Protein AF-A0A397XME0-F1 (afdb_monomer_lite)

pLDDT: mean 70.01, std 27.16, range [27.44, 98.5]

Foldseek 3Di:
DDWWFFPDPDDDPDPDDDDDDDDDDDDDDDDDDDDDDDDDDPPDDDDDDDDDPPDDDDDDDDDDDDPQWDQDPVRFIGGVNHTVVVVVVPDPPDQKDWPDPDADWDFDFAADPDPDPPRTPDGGDGDGDDDPPTDMGGPPCPPPNLVVDDCPVPVWRTWIWDQDPVRDIDTPGDTDDSVNVVVVVPPD

Radius of gyration: 24.4 Å; chains: 1; bounding box: 69×66×39 Å

Organism: Brassica campestris (NCBI:txid3711)

Structure (mmCIF, N/CA/C/O backbone):
data_AF-A0A397XME0-F1
#
_entry.id   AF-A0A397XME0-F1
#
loop_
_atom_site.group_PDB
_atom_site.id
_atom_site.type_symbol
_atom_site.label_atom_id
_atom_site.label_alt_id
_atom_site.label_comp_id
_atom_site.label_asym_id
_atom_site.label_entity_id
_atom_site.label_seq_id
_atom_site.pdbx_PDB_ins_code
_atom_site.Cartn_x
_atom_site.Cartn_y
_atom_site.Cartn_z
_atom_site.occupancy
_atom_site.B_iso_or_equiv
_atom_site.auth_seq_id
_atom_site.auth_comp_id
_atom_site.auth_asym_id
_atom_site.auth_atom_id
_atom_site.pdbx_PDB_model_num
ATOM 1 N N . MET A 1 1 ? -14.117 -0.817 -6.181 1.00 30.17 1 MET A N 1
ATOM 2 C CA . MET A 1 1 ? -12.681 -0.522 -6.372 1.00 30.17 1 MET A CA 1
ATOM 3 C C . MET A 1 1 ? -11.921 -1.113 -5.201 1.00 30.17 1 MET A C 1
ATOM 5 O O . MET A 1 1 ? -12.051 -0.592 -4.105 1.00 30.17 1 MET A O 1
ATOM 9 N N . ALA A 1 2 ? -11.187 -2.205 -5.392 1.00 28.09 2 ALA A N 1
ATOM 10 C CA . ALA A 1 2 ? -10.314 -2.747 -4.355 1.00 28.09 2 ALA A CA 1
ATOM 11 C C . ALA A 1 2 ? -8.989 -3.138 -5.014 1.00 28.09 2 ALA A C 1
ATOM 13 O O . ALA A 1 2 ? -8.927 -4.119 -5.747 1.00 28.09 2 ALA A O 1
ATOM 14 N N . SER A 1 3 ? -7.954 -2.326 -4.797 1.00 29.77 3 SER A N 1
ATOM 15 C CA . SER A 1 3 ? -6.573 -2.695 -5.105 1.00 29.77 3 SER A CA 1
ATOM 16 C C . SER A 1 3 ? -6.002 -3.352 -3.853 1.00 29.77 3 SER A C 1
ATOM 18 O O . SER A 1 3 ? -5.991 -2.739 -2.785 1.00 29.77 3 SER A O 1
ATOM 20 N N . ALA A 1 4 ? -5.604 -4.619 -3.953 1.00 34.22 4 ALA A N 1
ATOM 21 C CA . ALA A 1 4 ? -5.011 -5.358 -2.847 1.00 34.22 4 ALA A CA 1
ATOM 22 C C . ALA A 1 4 ? -3.489 -5.398 -3.020 1.00 34.22 4 ALA A C 1
ATOM 24 O O . ALA A 1 4 ? -2.959 -6.139 -3.850 1.00 34.22 4 ALA A O 1
ATOM 25 N N . THR A 1 5 ? -2.776 -4.618 -2.210 1.00 37.09 5 THR A N 1
ATOM 26 C CA . THR A 1 5 ? -1.316 -4.698 -2.114 1.00 37.09 5 THR A CA 1
ATOM 27 C C . THR A 1 5 ? -0.942 -5.849 -1.190 1.00 37.09 5 THR A C 1
ATOM 29 O O . THR A 1 5 ? -1.169 -5.801 0.018 1.00 37.09 5 THR A O 1
ATOM 32 N N . GLN A 1 6 ? -0.353 -6.904 -1.749 1.00 35.88 6 GLN A N 1
ATOM 33 C CA . GLN A 1 6 ? 0.127 -8.043 -0.976 1.00 35.88 6 GLN A CA 1
ATOM 34 C C . GLN A 1 6 ? 1.423 -7.653 -0.240 1.00 35.88 6 GLN A C 1
ATOM 36 O O . GLN A 1 6 ? 2.506 -7.646 -0.823 1.00 35.88 6 GLN A O 1
ATOM 41 N N . LEU A 1 7 ? 1.332 -7.321 1.052 1.00 33.22 7 LEU A N 1
ATOM 42 C CA . LEU A 1 7 ? 2.494 -7.128 1.930 1.00 33.22 7 LEU A CA 1
ATOM 43 C C . LEU A 1 7 ? 3.086 -8.492 2.323 1.00 33.22 7 LEU A C 1
ATOM 45 O O . LEU A 1 7 ? 2.983 -8.941 3.460 1.00 33.22 7 LEU A O 1
ATOM 49 N N . LEU A 1 8 ? 3.711 -9.180 1.368 1.00 30.77 8 LEU A N 1
ATOM 50 C CA . LEU A 1 8 ? 4.576 -10.321 1.666 1.00 30.77 8 LEU A CA 1
ATOM 51 C C . LEU A 1 8 ? 5.978 -9.798 1.991 1.00 30.77 8 LEU A C 1
ATOM 53 O O . LEU A 1 8 ? 6.747 -9.446 1.100 1.00 30.77 8 LEU A O 1
ATOM 57 N N . SER A 1 9 ? 6.331 -9.758 3.275 1.00 31.55 9 SER A N 1
ATOM 58 C CA . SER A 1 9 ? 7.722 -9.620 3.705 1.00 31.55 9 SER A CA 1
ATOM 59 C C . SER A 1 9 ? 8.414 -10.983 3.624 1.00 31.55 9 SER A C 1
ATOM 61 O O . SER A 1 9 ? 8.561 -11.700 4.611 1.00 31.55 9 SER A O 1
ATOM 63 N N . GLN A 1 10 ? 8.848 -11.372 2.425 1.00 31.59 10 GLN A N 1
ATOM 64 C CA . GLN A 1 10 ? 9.928 -12.352 2.318 1.00 31.59 10 GLN A CA 1
ATOM 65 C C . GLN A 1 10 ? 11.215 -11.627 1.922 1.00 31.59 10 GLN A C 1
ATOM 67 O O . GLN A 1 10 ? 11.207 -10.893 0.932 1.00 31.59 10 GLN A O 1
ATOM 72 N N . PRO A 1 11 ? 12.312 -11.785 2.685 1.00 28.45 11 PRO A N 1
ATOM 73 C CA . PRO A 1 11 ? 13.598 -11.240 2.283 1.00 28.45 11 PRO A CA 1
ATOM 74 C C . PRO A 1 11 ? 14.050 -11.913 0.975 1.00 28.45 11 PRO A C 1
ATOM 76 O O . PRO A 1 11 ? 13.823 -13.117 0.803 1.00 28.45 11 PRO A O 1
ATOM 79 N N . PRO A 1 12 ? 14.698 -11.182 0.053 1.00 33.03 12 PRO A N 1
ATOM 80 C CA . PRO A 1 12 ? 15.264 -11.786 -1.142 1.00 33.03 12 PRO A CA 1
ATOM 81 C C . PRO A 1 12 ? 16.332 -12.802 -0.727 1.00 33.03 12 PRO A C 1
ATOM 83 O O . PRO A 1 12 ? 17.325 -12.470 -0.079 1.00 33.03 12 PRO A O 1
ATOM 86 N N . SER A 1 13 ? 16.127 -14.065 -1.098 1.00 33.28 13 SER A N 1
ATOM 87 C CA . SER A 1 13 ? 17.184 -15.068 -1.019 1.00 33.28 13 SER A CA 1
ATOM 88 C C . SER A 1 13 ? 18.170 -14.793 -2.151 1.00 33.28 13 SER A C 1
ATOM 90 O O . SER A 1 13 ? 17.919 -15.096 -3.316 1.00 33.28 13 SER A O 1
ATOM 92 N N . LEU A 1 14 ? 19.297 -14.170 -1.810 1.00 32.03 14 LEU A N 1
ATOM 93 C CA . LEU A 1 14 ? 20.415 -13.976 -2.726 1.00 32.03 14 LEU A CA 1
ATOM 94 C C . LEU A 1 14 ? 20.949 -15.351 -3.162 1.00 32.03 14 LEU A C 1
ATOM 96 O O . LEU A 1 14 ? 21.651 -16.028 -2.414 1.00 32.03 14 LEU A O 1
ATOM 100 N N . ARG A 1 15 ? 20.630 -15.772 -4.390 1.00 34.16 15 ARG A N 1
ATOM 101 C CA . ARG A 1 15 ? 21.403 -16.784 -5.123 1.00 34.16 15 ARG A CA 1
ATOM 102 C C . ARG A 1 15 ? 22.399 -16.057 -6.018 1.00 34.16 15 ARG A C 1
ATOM 104 O O . ARG A 1 15 ? 22.088 -15.721 -7.153 1.00 34.16 15 ARG A O 1
ATOM 111 N N . GLY A 1 16 ? 23.598 -15.830 -5.490 1.00 29.92 16 GLY A N 1
ATOM 112 C CA . GLY A 1 16 ? 24.750 -15.341 -6.242 1.00 29.92 16 GLY A CA 1
ATOM 113 C C . GLY A 1 16 ? 25.959 -16.236 -5.983 1.00 29.92 16 GLY A C 1
ATOM 114 O O . GLY A 1 16 ? 26.316 -16.486 -4.835 1.00 29.92 16 GLY A O 1
ATOM 115 N N . ASN A 1 17 ? 26.561 -16.749 -7.055 1.00 33.16 17 ASN A N 1
ATOM 116 C CA . ASN A 1 17 ? 27.794 -17.535 -7.035 1.00 33.16 17 ASN A CA 1
ATOM 117 C C . ASN A 1 17 ? 28.967 -16.653 -6.573 1.00 33.16 17 ASN A C 1
ATOM 119 O O . ASN A 1 17 ? 29.476 -15.851 -7.353 1.00 33.16 17 ASN A O 1
ATOM 123 N N . LEU A 1 18 ? 29.427 -16.820 -5.331 1.00 32.41 18 LEU A N 1
ATOM 124 C CA . LEU A 1 18 ? 30.697 -16.256 -4.868 1.00 32.41 18 LEU A CA 1
ATOM 125 C C . LEU A 1 18 ? 31.792 -17.315 -5.002 1.00 32.41 18 LEU A C 1
ATOM 127 O O . LEU A 1 18 ? 31.940 -18.216 -4.177 1.00 32.41 18 LEU A O 1
ATOM 131 N N . ASN A 1 19 ? 32.558 -17.202 -6.083 1.00 29.89 19 ASN A N 1
ATOM 132 C CA . ASN A 1 19 ? 33.818 -17.908 -6.242 1.00 29.89 19 ASN A CA 1
ATOM 133 C C . ASN A 1 19 ? 34.864 -17.315 -5.281 1.00 29.89 19 ASN A C 1
ATOM 135 O O . ASN A 1 19 ? 35.183 -16.136 -5.362 1.00 29.89 19 ASN A O 1
ATOM 139 N N . ARG A 1 20 ? 35.444 -18.196 -4.457 1.00 31.84 20 ARG A N 1
ATOM 140 C CA . ARG A 1 20 ? 36.828 -18.167 -3.949 1.00 31.84 20 ARG A CA 1
ATOM 141 C C . ARG A 1 20 ? 37.289 -16.905 -3.193 1.00 31.84 20 ARG A C 1
ATOM 143 O O . ARG A 1 20 ? 37.948 -16.041 -3.750 1.00 31.84 20 ARG A O 1
ATOM 150 N N . TYR A 1 21 ? 37.134 -16.937 -1.870 1.00 27.44 21 TYR A N 1
ATOM 151 C CA . TYR A 1 21 ? 38.186 -16.498 -0.945 1.00 27.44 21 TYR A CA 1
ATOM 152 C C . TYR A 1 21 ? 38.312 -17.539 0.176 1.00 27.44 21 TYR A C 1
ATOM 154 O O . TYR A 1 21 ? 37.349 -17.844 0.874 1.00 27.44 21 TYR A O 1
ATOM 162 N N . GLN A 1 22 ? 39.490 -18.158 0.274 1.00 34.25 22 GLN A N 1
ATOM 163 C CA . GLN A 1 22 ? 39.847 -19.131 1.305 1.00 34.25 22 GLN A CA 1
ATOM 164 C C . GLN A 1 22 ? 40.157 -18.392 2.609 1.00 34.25 22 GLN A C 1
ATOM 166 O O . GLN A 1 22 ? 41.099 -17.605 2.657 1.00 34.25 22 GLN A O 1
ATOM 171 N N . SER A 1 23 ? 39.440 -18.711 3.682 1.00 29.11 23 SER A N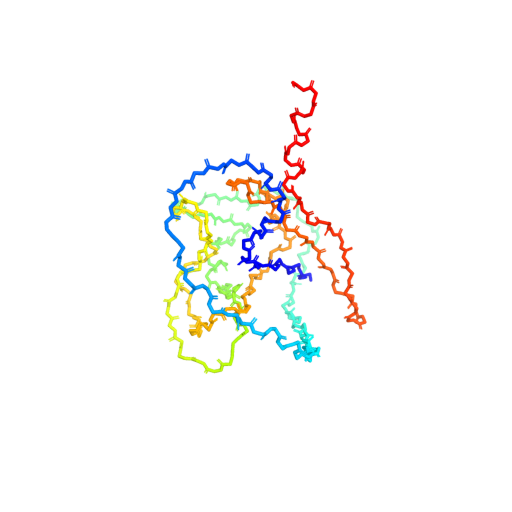 1
ATOM 172 C CA . SER A 1 23 ? 39.968 -18.560 5.036 1.00 29.11 23 SER A CA 1
ATOM 173 C C . SER A 1 23 ? 39.477 -19.706 5.921 1.00 29.11 23 SER A C 1
ATOM 175 O O . SER A 1 23 ? 38.354 -20.197 5.820 1.00 29.11 23 SER A O 1
ATOM 177 N N . SER A 1 24 ? 40.416 -20.214 6.708 1.00 40.62 24 SER A N 1
ATOM 178 C CA . SER A 1 24 ? 40.359 -21.430 7.505 1.00 40.62 24 SER A CA 1
ATOM 179 C C . SER A 1 24 ? 39.599 -21.218 8.813 1.00 40.62 24 SER A C 1
ATOM 181 O O . SER A 1 24 ? 40.123 -20.589 9.730 1.00 40.62 24 SER A O 1
ATOM 183 N N . LEU A 1 25 ? 38.406 -21.801 8.930 1.00 35.66 25 LEU A N 1
ATOM 184 C CA . LEU A 1 25 ? 37.701 -21.999 10.200 1.00 35.66 25 LEU A CA 1
ATOM 185 C C . LEU A 1 25 ? 37.088 -23.416 10.238 1.00 35.66 25 LEU A C 1
ATOM 187 O O . LEU A 1 25 ? 36.845 -24.004 9.179 1.00 35.66 25 LEU A O 1
ATOM 191 N N . PRO A 1 26 ? 36.927 -24.021 11.431 1.00 31.14 26 PRO A N 1
ATOM 192 C CA . PRO A 1 26 ? 36.801 -25.468 11.578 1.00 31.14 26 PRO A CA 1
ATOM 193 C C . PRO A 1 26 ? 35.450 -26.006 11.085 1.00 31.14 26 PRO A C 1
ATOM 195 O O . PRO A 1 26 ? 34.405 -25.374 11.235 1.00 31.14 26 PRO A O 1
ATOM 198 N N . ARG A 1 27 ? 35.484 -27.214 10.501 1.00 33.22 27 ARG A N 1
ATOM 199 C CA . ARG A 1 27 ? 34.317 -27.953 9.995 1.00 33.22 27 ARG A CA 1
ATOM 200 C C . ARG A 1 27 ? 33.338 -28.275 11.126 1.00 33.22 27 ARG A C 1
ATOM 202 O O . ARG A 1 27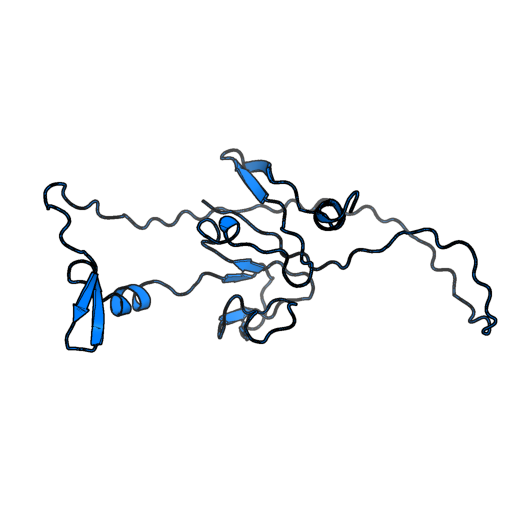 ? 33.604 -29.159 11.934 1.00 33.22 27 ARG A O 1
ATOM 209 N N . ILE A 1 28 ? 32.171 -27.640 11.107 1.00 36.56 28 ILE A N 1
ATOM 210 C CA . ILE A 1 28 ? 30.982 -28.135 11.806 1.00 36.56 28 ILE A CA 1
ATOM 211 C C . ILE A 1 28 ? 30.275 -29.116 10.863 1.00 36.56 28 ILE A C 1
ATOM 213 O O . ILE A 1 28 ? 30.001 -28.806 9.704 1.00 36.56 28 ILE A O 1
ATOM 217 N N . SER A 1 29 ? 30.021 -30.328 11.345 1.00 31.53 29 SER A N 1
ATOM 218 C CA . SER A 1 29 ? 29.317 -31.393 10.630 1.00 31.53 29 SER A CA 1
ATOM 219 C C . SER A 1 29 ? 27.850 -31.021 10.393 1.00 31.53 29 SER A C 1
ATOM 221 O O . SER A 1 29 ? 27.032 -31.071 11.310 1.00 31.53 29 SER A O 1
ATOM 223 N N . ILE A 1 30 ? 27.515 -30.660 9.152 1.00 35.00 30 ILE A N 1
ATOM 224 C CA . ILE A 1 30 ? 26.139 -30.399 8.716 1.00 35.00 30 ILE A CA 1
ATOM 225 C C . ILE A 1 30 ? 25.462 -31.743 8.419 1.00 35.00 30 ILE A C 1
ATOM 227 O O . ILE A 1 30 ? 25.850 -32.459 7.495 1.00 35.00 30 ILE A O 1
ATOM 231 N N . LEU A 1 31 ? 24.448 -32.083 9.217 1.00 34.31 31 LEU A N 1
ATOM 232 C CA . LEU A 1 31 ? 23.532 -33.192 8.955 1.00 34.31 31 LEU A CA 1
ATOM 233 C C . LEU A 1 31 ? 22.823 -32.992 7.606 1.00 34.31 31 LEU A C 1
ATOM 235 O O . LEU A 1 31 ? 22.250 -31.937 7.333 1.00 34.31 31 LEU A O 1
ATOM 239 N N . SER A 1 32 ? 22.842 -34.029 6.769 1.00 33.12 32 SER A N 1
ATOM 240 C CA . SER A 1 32 ? 22.154 -34.060 5.476 1.00 33.12 32 SER A CA 1
ATOM 241 C C . SER A 1 32 ? 20.635 -34.129 5.682 1.00 33.12 32 SER A C 1
ATOM 243 O O . SER A 1 32 ? 20.081 -35.184 5.991 1.00 33.12 32 SER A O 1
ATOM 245 N N . LEU A 1 33 ? 19.948 -32.996 5.519 1.00 34.00 33 LEU A N 1
ATOM 246 C CA . LEU A 1 33 ? 18.488 -32.942 5.438 1.00 34.00 33 LEU A CA 1
ATOM 247 C C . LEU A 1 33 ? 18.048 -33.353 4.028 1.00 34.00 33 LEU A C 1
ATOM 249 O O . LEU A 1 33 ? 18.223 -32.618 3.057 1.00 34.00 33 LEU A O 1
ATOM 253 N N . LYS A 1 34 ? 17.474 -34.555 3.920 1.00 31.30 34 LYS A N 1
ATOM 254 C CA . LYS A 1 34 ? 16.826 -35.040 2.698 1.00 31.30 34 LYS A C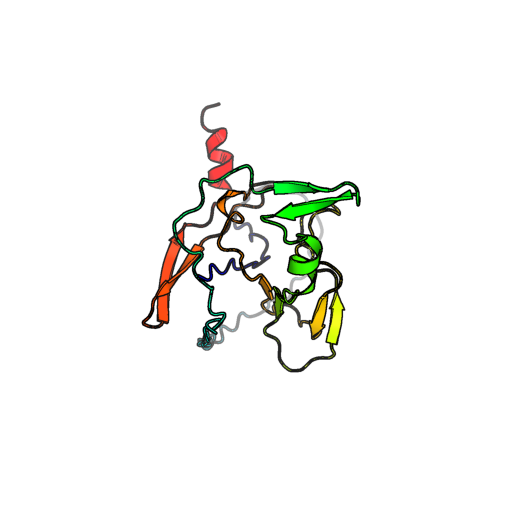A 1
ATOM 255 C C . LYS A 1 34 ? 15.597 -34.175 2.398 1.00 31.30 34 LYS A C 1
ATOM 257 O O . LYS A 1 34 ? 14.644 -34.150 3.174 1.00 31.30 34 LYS A O 1
ATOM 262 N N . SER A 1 35 ? 15.620 -33.491 1.256 1.00 35.56 35 SER A N 1
ATOM 263 C CA . SER A 1 35 ? 14.465 -32.791 0.691 1.00 35.56 35 SER A CA 1
ATOM 264 C C . SER A 1 35 ? 13.401 -33.815 0.294 1.00 35.56 35 SER A C 1
ATOM 266 O O . SER A 1 35 ? 13.628 -34.637 -0.592 1.00 35.56 35 SER A O 1
ATOM 268 N N . THR A 1 36 ? 12.250 -33.791 0.962 1.00 32.97 36 THR A N 1
ATOM 269 C CA . THR A 1 36 ? 11.055 -34.512 0.515 1.00 32.97 36 THR A CA 1
ATOM 270 C C . THR A 1 36 ? 10.083 -33.480 -0.042 1.00 32.97 36 THR A C 1
ATOM 272 O O . THR A 1 36 ? 9.476 -32.701 0.689 1.00 32.97 36 THR A O 1
ATOM 275 N N . SER A 1 37 ? 9.974 -33.423 -1.367 1.00 41.44 37 SER A N 1
ATOM 276 C CA . SER A 1 37 ? 9.012 -32.573 -2.064 1.00 41.44 37 SER A CA 1
ATOM 277 C C . SER A 1 37 ? 7.617 -33.184 -1.933 1.00 41.44 37 SER A C 1
ATOM 279 O O . SER A 1 37 ? 7.253 -34.084 -2.691 1.00 41.44 37 SER A O 1
ATOM 281 N N . LYS A 1 38 ? 6.824 -32.716 -0.967 1.00 36.47 38 LYS A N 1
ATOM 282 C CA . LYS A 1 38 ? 5.372 -32.927 -1.002 1.00 36.47 38 LYS A CA 1
ATOM 283 C C . LYS A 1 38 ? 4.747 -31.875 -1.929 1.00 36.47 38 LYS A C 1
ATOM 285 O O . LYS A 1 38 ? 5.097 -30.701 -1.798 1.00 36.47 38 LYS A O 1
ATOM 290 N N . PRO A 1 39 ? 3.851 -32.252 -2.858 1.00 36.75 39 PRO A N 1
ATOM 291 C CA . PRO A 1 39 ? 3.165 -31.284 -3.702 1.00 36.75 39 PRO A CA 1
ATOM 292 C C . PRO A 1 39 ? 2.234 -30.420 -2.839 1.00 36.75 39 PRO A C 1
ATOM 294 O O . PRO A 1 39 ? 1.439 -30.932 -2.053 1.00 36.75 39 PRO A O 1
ATOM 297 N N . LEU A 1 40 ? 2.371 -29.099 -2.962 1.00 41.84 40 LEU A N 1
ATOM 298 C CA . LEU A 1 40 ? 1.490 -28.121 -2.327 1.00 41.84 40 LEU A CA 1
ATOM 299 C C . LEU A 1 40 ? 0.108 -28.187 -2.988 1.00 41.84 40 LEU A C 1
ATOM 301 O O . LEU A 1 40 ? -0.029 -27.926 -4.183 1.00 41.84 40 LEU A O 1
ATOM 305 N N . ASN A 1 41 ? -0.916 -28.512 -2.199 1.00 35.34 41 ASN A N 1
ATOM 306 C CA . ASN A 1 41 ? -2.304 -28.387 -2.625 1.00 35.34 41 ASN A CA 1
ATOM 307 C C . ASN A 1 41 ? -2.612 -26.914 -2.922 1.00 35.34 41 ASN A C 1
ATOM 309 O O . ASN A 1 41 ? -2.392 -26.034 -2.089 1.00 35.34 41 ASN A O 1
ATOM 313 N N . ARG A 1 42 ? -3.121 -26.659 -4.129 1.00 36.91 42 ARG A N 1
ATOM 314 C CA . ARG A 1 42 ? -3.554 -25.345 -4.607 1.00 36.91 42 ARG A CA 1
ATOM 315 C C . ARG A 1 42 ? -4.789 -24.919 -3.807 1.00 36.91 42 ARG A C 1
ATOM 317 O O . ARG A 1 42 ? -5.907 -25.288 -4.148 1.00 36.91 42 ARG A O 1
ATOM 324 N N . LEU A 1 43 ? -4.583 -24.182 -2.718 1.00 35.44 43 LEU A N 1
ATOM 325 C CA . LEU A 1 43 ? -5.661 -23.538 -1.966 1.00 35.44 43 LEU A CA 1
ATOM 326 C C . LEU A 1 43 ? -6.308 -22.475 -2.862 1.00 35.44 43 LEU A C 1
ATOM 328 O O . LEU A 1 43 ? -5.714 -21.435 -3.140 1.00 35.44 43 LEU A O 1
ATOM 332 N N . SER A 1 44 ? -7.517 -22.754 -3.348 1.00 35.03 44 SER A N 1
ATOM 333 C CA . SER A 1 44 ? -8.358 -21.765 -4.018 1.00 35.03 44 SER A CA 1
ATOM 334 C C . SER A 1 44 ? -8.907 -20.802 -2.966 1.00 35.03 44 SER A C 1
ATOM 336 O O . SER A 1 44 ? -9.796 -21.164 -2.192 1.00 35.03 44 SER A O 1
ATOM 338 N N . VAL A 1 45 ? -8.372 -19.585 -2.916 1.00 33.81 45 VAL A N 1
ATOM 339 C CA . VAL A 1 45 ? -8.919 -18.510 -2.084 1.00 33.81 45 VAL A CA 1
ATOM 340 C C . VAL A 1 45 ? -10.156 -17.964 -2.793 1.00 33.81 45 VAL A C 1
ATOM 342 O O . VAL A 1 45 ? -10.048 -17.404 -3.881 1.00 33.81 45 VAL A O 1
ATOM 345 N N . LYS A 1 46 ? -11.339 -18.154 -2.203 1.00 29.53 46 LYS A N 1
ATOM 346 C CA . LYS A 1 46 ? -12.559 -17.461 -2.634 1.00 29.53 46 LYS A CA 1
ATOM 347 C C . LYS A 1 46 ? -12.523 -16.049 -2.053 1.00 29.53 46 LYS A C 1
ATOM 349 O O . LYS A 1 46 ? -12.614 -15.891 -0.839 1.00 29.53 46 LYS A O 1
ATOM 354 N N . ALA A 1 47 ? -12.354 -15.045 -2.908 1.00 33.88 47 ALA A N 1
ATOM 355 C CA . ALA A 1 47 ? -12.541 -13.650 -2.536 1.00 33.88 47 ALA A CA 1
ATOM 356 C C . ALA A 1 47 ? -14.037 -13.320 -2.625 1.00 33.88 47 ALA A C 1
ATOM 358 O O . ALA A 1 47 ? -14.646 -13.499 -3.677 1.00 33.88 47 ALA A O 1
ATOM 359 N N . THR A 1 48 ? -14.629 -12.857 -1.527 1.00 28.34 48 THR A N 1
ATOM 360 C CA . THR A 1 48 ? -16.013 -12.369 -1.514 1.00 28.34 48 THR A CA 1
ATOM 361 C C . THR A 1 48 ? -15.966 -10.847 -1.489 1.00 28.34 48 THR A C 1
ATOM 363 O O . THR A 1 48 ? -15.507 -10.258 -0.513 1.00 28.34 48 THR A O 1
ATOM 366 N N . ALA A 1 49 ? -16.406 -10.201 -2.568 1.00 33.03 49 ALA A N 1
ATOM 367 C CA . ALA A 1 49 ? -16.543 -8.751 -2.615 1.00 33.03 49 ALA A CA 1
ATOM 368 C C . ALA A 1 49 ? -17.831 -8.334 -1.887 1.00 33.03 49 ALA A C 1
ATOM 370 O O . ALA A 1 49 ? -18.922 -8.758 -2.262 1.00 33.03 49 ALA A O 1
ATOM 371 N N . ALA A 1 50 ? -17.713 -7.501 -0.852 1.00 32.34 50 ALA A N 1
ATOM 372 C CA . ALA A 1 50 ? -18.856 -6.835 -0.238 1.00 32.34 50 ALA A CA 1
ATOM 373 C C . ALA A 1 50 ? -18.980 -5.424 -0.829 1.00 32.34 50 ALA A C 1
ATOM 375 O O . ALA A 1 50 ? -18.097 -4.585 -0.647 1.00 32.34 50 ALA A O 1
ATOM 376 N N . ALA A 1 51 ? -20.062 -5.166 -1.564 1.00 29.53 51 ALA A N 1
ATOM 377 C CA . ALA A 1 51 ? -20.403 -3.824 -2.018 1.00 29.53 51 ALA A CA 1
ATOM 378 C C . ALA A 1 51 ? -21.072 -3.056 -0.867 1.00 29.53 51 ALA A C 1
ATOM 380 O O . ALA A 1 51 ? -22.097 -3.488 -0.341 1.00 29.53 51 ALA A O 1
ATOM 381 N N . SER A 1 52 ? -20.500 -1.914 -0.480 1.00 37.16 52 SER A N 1
ATOM 382 C CA . SER A 1 52 ? -21.146 -0.982 0.448 1.00 37.16 52 SER A CA 1
ATOM 383 C C . SER A 1 52 ? -22.353 -0.333 -0.241 1.00 37.16 52 SER A C 1
ATOM 385 O O . SER A 1 52 ? -22.197 0.322 -1.271 1.00 37.16 52 SER A O 1
ATOM 387 N N . GLN A 1 53 ? -23.557 -0.526 0.307 1.00 35.47 53 GLN A N 1
ATOM 388 C CA . GLN A 1 53 ? -24.819 0.020 -0.219 1.00 35.47 53 GLN A CA 1
ATOM 389 C C . GLN A 1 53 ? -25.122 1.444 0.281 1.00 35.47 53 GLN A C 1
ATOM 391 O O . GLN A 1 53 ? -26.285 1.825 0.423 1.00 35.47 53 GLN A O 1
ATOM 396 N N . ASN A 1 54 ? -24.106 2.262 0.558 1.00 40.19 54 ASN A N 1
ATOM 397 C CA . ASN A 1 54 ? -24.360 3.636 0.980 1.00 40.19 54 ASN A CA 1
ATOM 398 C C . ASN A 1 54 ? -24.879 4.462 -0.206 1.00 40.19 54 ASN A C 1
ATOM 400 O O . ASN A 1 54 ? -24.130 4.833 -1.110 1.00 40.19 54 ASN A O 1
ATOM 404 N N . SER A 1 55 ? -26.184 4.753 -0.199 1.00 36.19 55 SER A N 1
ATOM 405 C CA . SER A 1 55 ? -26.822 5.624 -1.182 1.00 36.19 55 SER A CA 1
ATOM 406 C C . SER A 1 55 ? -26.281 7.048 -1.031 1.00 36.19 55 SER A C 1
ATOM 408 O O . SER A 1 55 ? -26.647 7.776 -0.104 1.00 36.19 55 SER A O 1
ATOM 410 N N . VAL A 1 56 ? -25.406 7.455 -1.946 1.00 41.78 56 VAL A N 1
ATOM 411 C CA . VAL A 1 56 ? -24.943 8.839 -2.052 1.00 41.78 56 VAL A CA 1
ATOM 412 C C . VAL A 1 56 ? -26.115 9.690 -2.541 1.00 41.78 56 VAL A C 1
ATOM 414 O O . VAL A 1 56 ? -26.589 9.522 -3.663 1.00 41.78 56 VAL A O 1
ATOM 417 N N . LYS A 1 57 ? -26.600 10.611 -1.702 1.00 37.25 57 LYS A N 1
ATOM 418 C CA . LYS A 1 57 ? -27.547 11.646 -2.137 1.00 37.25 57 LYS A CA 1
ATOM 419 C C . LYS A 1 57 ? -26.826 12.558 -3.130 1.00 37.25 57 LYS A C 1
ATOM 421 O O . LYS A 1 57 ? -25.878 13.243 -2.761 1.00 37.25 57 LYS A O 1
ATOM 426 N N . THR A 1 58 ? -27.249 12.545 -4.392 1.00 35.41 58 THR A N 1
ATOM 427 C CA . THR A 1 58 ? -26.726 13.451 -5.421 1.00 35.41 58 THR A CA 1
ATOM 428 C C . THR A 1 58 ? -27.117 14.894 -5.075 1.00 35.41 58 THR A C 1
ATOM 430 O O . THR A 1 58 ? -28.311 15.153 -4.905 1.00 35.41 58 THR A O 1
ATOM 433 N N . PRO A 1 59 ? -26.170 15.842 -4.965 1.00 46.75 59 PRO A N 1
ATOM 434 C CA . PRO A 1 59 ? -26.515 17.236 -4.731 1.00 46.75 59 PRO A CA 1
ATOM 435 C C . PRO A 1 59 ? -27.187 17.842 -5.972 1.00 46.75 59 PRO A C 1
ATOM 437 O O . PRO A 1 59 ? -26.799 17.589 -7.115 1.00 46.75 59 PRO A O 1
ATOM 440 N N . THR A 1 60 ? -28.238 18.623 -5.730 1.00 40.34 60 THR A N 1
ATOM 441 C CA . THR A 1 60 ? -29.001 19.385 -6.725 1.00 40.34 60 THR A CA 1
ATOM 442 C C . THR A 1 60 ? -28.110 20.395 -7.455 1.00 40.34 60 THR A C 1
ATOM 444 O O . THR A 1 60 ? -27.302 21.078 -6.833 1.00 40.34 60 THR A O 1
ATOM 447 N N . LYS A 1 61 ? -28.269 20.489 -8.780 1.00 45.56 61 LYS A N 1
ATOM 448 C CA . LYS A 1 61 ? -27.302 21.046 -9.744 1.00 45.56 61 LYS A CA 1
ATOM 449 C C . LYS A 1 61 ? -27.078 22.573 -9.770 1.00 45.56 61 LYS A C 1
ATOM 451 O O . LYS A 1 61 ? -26.319 23.010 -10.625 1.00 45.56 61 LYS A O 1
ATOM 456 N N . ASP A 1 62 ? -27.622 23.385 -8.863 1.00 45.81 62 ASP A N 1
ATOM 457 C CA . ASP A 1 62 ? -27.741 24.838 -9.124 1.00 45.81 62 ASP A CA 1
ATOM 458 C C . ASP A 1 62 ? -27.156 25.789 -8.061 1.00 45.81 62 ASP A C 1
ATOM 460 O O . ASP A 1 62 ? -27.725 26.843 -7.780 1.00 45.81 62 ASP A O 1
ATOM 464 N N . ALA A 1 63 ? -25.984 25.494 -7.491 1.00 52.19 63 ALA A N 1
ATOM 465 C CA . ALA A 1 63 ? -25.263 26.480 -6.677 1.00 52.19 63 ALA A CA 1
ATOM 466 C C . ALA A 1 63 ? -23.818 26.663 -7.157 1.00 52.19 63 ALA A C 1
ATOM 468 O O . ALA A 1 63 ? -23.014 25.736 -7.143 1.00 52.19 63 ALA A O 1
ATOM 469 N N . ALA A 1 64 ? -23.480 27.885 -7.577 1.00 49.81 64 ALA A N 1
ATOM 470 C CA . ALA A 1 64 ? -22.115 28.271 -7.909 1.00 49.81 64 ALA A CA 1
ATOM 471 C C . ALA A 1 64 ? -21.173 27.990 -6.722 1.00 49.81 64 ALA A C 1
ATOM 473 O O . ALA A 1 64 ? -21.404 28.490 -5.617 1.00 49.81 64 ALA A O 1
ATOM 474 N N . PHE A 1 65 ? -20.113 27.210 -6.961 1.00 43.12 65 PHE A N 1
ATOM 475 C CA . PHE A 1 65 ? -19.116 26.804 -5.966 1.00 43.12 65 PHE A CA 1
ATOM 476 C C . PHE A 1 65 ? -18.396 28.021 -5.356 1.00 43.12 65 PHE A C 1
ATOM 478 O O . PHE A 1 65 ? -17.367 28.481 -5.850 1.00 43.12 65 PHE A O 1
ATOM 485 N N . LYS A 1 66 ? -18.926 28.555 -4.253 1.00 56.03 66 LYS A N 1
ATOM 486 C CA . LYS A 1 66 ? -18.205 29.474 -3.362 1.00 56.03 66 LYS A CA 1
ATOM 487 C C . LYS A 1 66 ? -17.447 28.632 -2.346 1.00 56.03 66 LYS A C 1
ATOM 489 O O . LYS A 1 66 ? -18.094 27.866 -1.646 1.00 56.03 66 LYS A O 1
ATOM 494 N N . HIS A 1 67 ? -16.119 28.799 -2.277 1.00 59.53 67 HIS A N 1
ATOM 495 C CA . HIS A 1 67 ? -15.185 28.180 -1.318 1.00 59.53 67 HIS A CA 1
ATOM 496 C C . HIS A 1 67 ? -15.856 27.258 -0.283 1.00 59.53 67 HIS A C 1
ATOM 498 O O . HIS A 1 67 ? -16.369 27.727 0.736 1.00 59.53 67 HIS A O 1
ATOM 504 N N . CYS A 1 68 ? -15.864 25.954 -0.581 1.00 70.75 68 CYS A N 1
ATOM 505 C CA . CYS A 1 68 ? -16.591 24.948 0.195 1.00 70.75 68 CYS A CA 1
ATOM 506 C C . CYS A 1 68 ? -16.073 24.829 1.629 1.00 70.75 6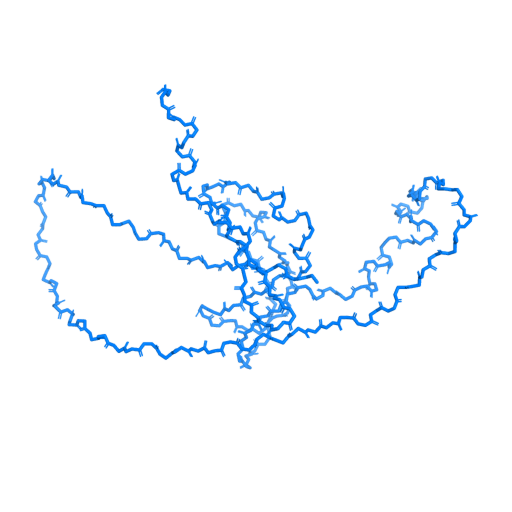8 CYS A C 1
ATOM 508 O O . CYS A 1 68 ? -16.863 24.572 2.531 1.00 70.75 68 CYS A O 1
ATOM 510 N N . PHE A 1 69 ? -14.775 25.069 1.842 1.00 82.50 69 PHE A N 1
ATOM 511 C CA . PHE A 1 69 ? -14.127 24.950 3.142 1.00 82.50 69 PHE A CA 1
ATOM 512 C C . PHE A 1 69 ? -14.000 26.297 3.853 1.00 82.50 69 PHE A C 1
ATOM 514 O O . PHE A 1 69 ? -13.458 27.255 3.299 1.00 82.50 69 PHE A O 1
ATOM 521 N N . LYS A 1 70 ? -14.460 26.361 5.105 1.00 86.12 70 LYS A N 1
ATOM 522 C CA . LYS A 1 70 ? -14.330 27.533 5.979 1.00 86.12 70 LYS A CA 1
ATOM 523 C C . LYS A 1 70 ? -13.872 27.097 7.363 1.00 86.12 70 LYS A C 1
ATOM 525 O O . LYS A 1 70 ? -14.411 26.145 7.920 1.00 86.12 70 LYS A O 1
ATOM 530 N N . LYS A 1 71 ? -12.896 27.807 7.929 1.00 85.19 71 LYS A N 1
ATOM 531 C CA . LYS A 1 71 ? -12.559 27.678 9.349 1.00 85.19 71 LYS A CA 1
ATOM 532 C C . LYS A 1 71 ? -13.515 28.565 10.144 1.00 85.19 71 LYS A C 1
ATOM 534 O O . LYS A 1 71 ? -13.603 29.758 9.862 1.00 85.19 71 LYS A O 1
ATOM 539 N N . SER A 1 72 ? -14.251 27.979 11.079 1.00 84.25 72 SER A N 1
ATOM 540 C CA . SER A 1 72 ? -15.190 28.702 11.940 1.00 84.25 72 SER A CA 1
ATOM 541 C C . SER A 1 72 ? -14.480 29.239 13.191 1.00 84.25 72 SER A C 1
ATOM 543 O O . SER A 1 72 ? -13.345 28.864 13.499 1.00 84.25 72 SER A O 1
ATOM 545 N N . SER A 1 73 ? -15.124 30.169 13.900 1.00 88.69 73 SER A N 1
ATOM 546 C CA . SER A 1 73 ? -14.603 30.789 15.128 1.00 88.69 73 SER A CA 1
ATOM 547 C C . SER A 1 73 ? -14.476 29.809 16.297 1.00 88.69 73 SER A C 1
ATOM 549 O O . SER A 1 73 ? -13.743 30.078 17.241 1.00 88.69 73 SER A O 1
ATOM 551 N N . ASP A 1 74 ? -15.171 28.675 16.222 1.00 87.06 74 ASP A N 1
ATOM 552 C CA . ASP A 1 74 ? -15.035 27.537 17.139 1.00 87.06 74 ASP A CA 1
ATOM 553 C C . ASP A 1 74 ? -13.729 26.740 16.932 1.00 87.06 74 ASP A C 1
ATOM 555 O O . ASP A 1 74 ? -13.429 25.836 17.706 1.00 87.06 74 ASP A O 1
ATOM 559 N N . GLY A 1 75 ? -12.938 27.078 15.906 1.00 85.94 75 GLY A N 1
ATOM 560 C CA . GLY A 1 75 ? -11.666 26.438 15.585 1.00 85.94 75 GLY A CA 1
ATOM 561 C C . GLY A 1 75 ? -11.768 25.258 14.616 1.00 85.94 75 GLY A C 1
ATOM 562 O O . GLY A 1 75 ? -10.723 24.782 14.164 1.00 85.94 75 GLY A O 1
ATOM 563 N N . PHE A 1 76 ? -12.975 24.828 14.240 1.00 87.06 76 PHE A N 1
ATOM 564 C CA . PHE A 1 76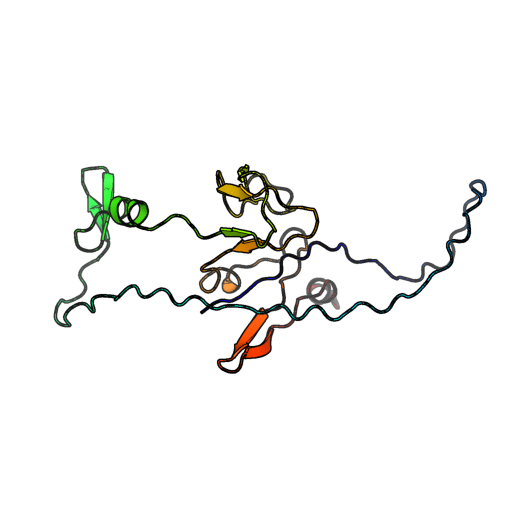 ? -13.190 23.652 13.398 1.00 87.06 76 PHE A CA 1
ATOM 565 C C . PHE A 1 76 ? -13.315 23.993 11.908 1.00 87.06 76 PHE A C 1
ATOM 567 O O . PHE A 1 76 ? -13.628 25.120 11.508 1.00 87.06 76 PHE A O 1
ATOM 574 N N . LEU A 1 77 ? -13.044 22.991 11.066 1.00 87.25 77 LEU A N 1
ATOM 575 C CA . LEU A 1 77 ? -13.190 23.076 9.616 1.00 87.25 77 LEU A CA 1
ATOM 576 C C . LEU A 1 77 ? -14.602 22.650 9.206 1.00 87.25 77 LEU A C 1
ATOM 578 O O . LEU A 1 77 ? -15.063 21.570 9.572 1.00 87.25 77 LEU A O 1
ATOM 582 N N . TYR A 1 78 ? -15.259 23.482 8.406 1.00 87.12 78 TYR A N 1
ATOM 583 C CA . TYR A 1 78 ? -16.584 23.226 7.856 1.00 87.12 78 TYR A CA 1
ATOM 584 C C . TYR A 1 78 ? -16.506 23.093 6.342 1.00 87.12 78 TYR A C 1
ATOM 586 O O . TYR A 1 78 ? -15.865 23.919 5.693 1.00 87.12 78 TYR A O 1
ATOM 594 N N . CYS A 1 79 ? -17.189 22.093 5.791 1.00 84.00 79 CYS A N 1
ATOM 595 C CA . CYS A 1 79 ? -17.445 21.945 4.364 1.00 84.00 79 CYS A CA 1
ATOM 596 C C . CYS A 1 79 ? -18.948 22.103 4.117 1.00 84.00 79 CYS A C 1
ATOM 598 O O . CYS A 1 79 ? -19.733 21.329 4.659 1.00 84.00 79 CYS A O 1
ATOM 600 N N . GLU A 1 80 ? -19.359 23.128 3.366 1.00 84.69 80 GLU A N 1
ATOM 601 C CA . GLU A 1 80 ? -20.778 23.372 3.031 1.00 84.69 80 GLU A CA 1
ATOM 602 C C . GLU A 1 80 ? -21.714 23.403 4.259 1.00 84.69 80 GLU A C 1
ATOM 604 O O . GLU A 1 80 ? -22.852 22.949 4.226 1.00 84.69 80 GLU A O 1
ATOM 609 N N . GLY A 1 81 ? -21.218 23.943 5.379 1.00 81.50 81 GLY A N 1
ATOM 610 C CA . GLY A 1 81 ? -21.970 24.026 6.636 1.00 81.50 81 GLY A CA 1
ATOM 611 C C . GLY A 1 81 ? -21.942 22.754 7.488 1.00 81.50 81 GLY A C 1
ATOM 612 O O . GLY A 1 81 ? -22.441 22.783 8.608 1.00 81.50 81 GLY A O 1
ATOM 613 N N . THR A 1 82 ? -21.302 21.680 7.023 1.00 79.06 82 THR A N 1
ATOM 614 C CA . THR A 1 82 ? -21.081 20.465 7.815 1.00 79.06 82 THR A CA 1
ATOM 615 C C . THR A 1 82 ? -19.698 20.495 8.452 1.00 79.06 82 THR A C 1
ATOM 617 O O . THR A 1 82 ? -18.694 20.694 7.761 1.00 79.06 82 THR A O 1
ATOM 620 N N . LYS A 1 83 ? -19.625 20.296 9.769 1.00 86.56 83 LYS A N 1
ATOM 621 C CA . LYS A 1 83 ? -18.357 20.200 10.493 1.00 86.56 83 LYS A CA 1
ATOM 622 C C . LYS A 1 83 ? -17.657 18.901 10.101 1.00 86.56 83 LYS A C 1
ATOM 624 O O . LYS A 1 83 ? -18.218 17.818 10.243 1.00 86.56 83 LYS A O 1
ATOM 629 N N . VAL A 1 84 ? -16.433 19.009 9.590 1.00 83.38 84 VAL A N 1
ATOM 630 C CA . VAL A 1 84 ? -15.681 17.858 9.062 1.00 83.38 84 VAL A CA 1
ATOM 631 C C . VAL A 1 84 ? -15.457 16.798 10.145 1.00 83.38 84 VAL A C 1
ATOM 633 O O . VAL A 1 84 ? -15.560 15.611 9.859 1.00 83.38 84 VAL A O 1
ATOM 636 N N . GLU A 1 85 ? -15.222 17.220 11.389 1.00 81.25 85 GLU A N 1
ATOM 637 C CA . GLU A 1 85 ? -15.075 16.336 12.557 1.00 81.25 85 GLU A CA 1
ATOM 638 C C . GLU A 1 85 ? -16.271 15.393 12.736 1.00 81.25 85 GLU A C 1
ATOM 640 O O . GLU A 1 85 ? -16.092 14.187 12.872 1.00 81.25 85 GLU A O 1
ATOM 645 N N . ASP A 1 86 ? -17.489 15.927 12.654 1.00 83.69 86 ASP A N 1
ATOM 646 C CA . ASP A 1 86 ? -18.718 15.171 12.895 1.00 83.69 86 ASP A CA 1
ATOM 647 C C . ASP A 1 86 ? -18.949 14.130 11.774 1.00 83.69 86 ASP A C 1
ATOM 649 O O . ASP A 1 86 ? -19.443 13.023 12.009 1.00 83.69 86 ASP A O 1
ATOM 653 N N . ILE A 1 87 ? -18.522 14.439 10.539 1.00 78.12 87 ILE A N 1
ATOM 654 C CA . ILE A 1 87 ? -18.481 13.459 9.439 1.00 78.12 87 ILE A CA 1
ATOM 655 C C . ILE A 1 87 ? -17.461 12.362 9.753 1.00 78.12 87 ILE A C 1
ATOM 657 O O . ILE A 1 87 ? -17.761 11.183 9.611 1.00 78.12 87 ILE A O 1
ATOM 661 N N . MET A 1 88 ? -16.255 12.721 10.195 1.00 71.69 88 MET A N 1
ATOM 662 C CA . MET A 1 88 ? -15.221 11.733 10.517 1.00 71.69 88 MET A CA 1
ATOM 663 C C . MET A 1 88 ? -15.621 10.814 11.679 1.00 71.69 88 MET A C 1
ATOM 665 O O . MET A 1 88 ? -15.206 9.657 11.699 1.00 71.69 88 MET A O 1
ATOM 669 N N . GLU A 1 89 ? -16.398 11.311 12.643 1.00 72.56 89 GLU A N 1
ATOM 670 C CA . GLU A 1 89 ? -16.887 10.530 13.783 1.00 72.56 89 GLU A CA 1
ATOM 671 C C . GLU A 1 89 ? -18.050 9.602 13.406 1.00 72.56 89 GLU A C 1
ATOM 673 O O . GLU A 1 89 ? -18.142 8.486 13.916 1.00 72.56 89 GLU A O 1
ATOM 678 N N . SER A 1 90 ? -18.904 10.026 12.469 1.00 73.38 90 SER A N 1
ATOM 679 C CA . SER A 1 90 ? -20.024 9.213 11.971 1.00 73.38 90 SER A CA 1
ATOM 680 C C . SER A 1 90 ? -19.618 8.131 10.965 1.00 73.38 90 SER A C 1
ATOM 682 O O . SER A 1 90 ? -20.385 7.194 10.732 1.00 73.38 90 SER A O 1
ATOM 684 N N . VAL A 1 91 ? -18.423 8.217 10.377 1.00 67.62 91 VAL A N 1
ATOM 685 C CA . VAL A 1 91 ? -17.890 7.184 9.480 1.00 67.62 91 VAL A CA 1
ATOM 686 C C . VAL A 1 91 ? -17.223 6.073 10.296 1.00 67.62 91 VAL A C 1
ATOM 688 O O . VAL A 1 91 ? -16.304 6.315 11.079 1.00 67.62 91 VAL A O 1
ATOM 691 N N . GLU A 1 92 ? -17.653 4.822 10.091 1.00 61.00 92 GLU A N 1
ATOM 692 C CA . GLU A 1 92 ? -17.045 3.666 10.755 1.00 61.00 92 GLU A CA 1
ATOM 693 C C . GLU A 1 92 ? -15.533 3.594 10.484 1.00 61.00 92 GLU A C 1
ATOM 695 O O . GLU A 1 92 ? -15.077 3.463 9.348 1.00 61.00 92 GLU A O 1
ATOM 700 N N . ARG A 1 93 ? -14.725 3.604 11.552 1.00 61.81 93 ARG A N 1
ATOM 701 C CA . ARG A 1 93 ? -13.252 3.567 11.485 1.00 61.81 93 ARG A CA 1
ATOM 702 C C . ARG A 1 93 ? -12.683 2.177 11.166 1.00 61.81 93 ARG A C 1
ATOM 704 O O . ARG A 1 93 ? -11.609 1.837 11.676 1.00 61.81 93 ARG A O 1
ATOM 711 N N . ARG A 1 94 ? -13.352 1.354 10.347 1.00 57.16 94 ARG A N 1
ATOM 712 C CA . ARG A 1 94 ? -12.942 -0.038 10.057 1.00 57.16 94 ARG A CA 1
ATOM 713 C C . ARG A 1 94 ? -12.302 -0.240 8.667 1.00 57.16 94 ARG A C 1
ATOM 715 O O . ARG A 1 94 ? -12.892 -0.906 7.823 1.00 57.16 94 ARG A O 1
ATOM 722 N N . PRO A 1 95 ? -11.068 0.244 8.423 1.00 62.72 95 PRO A N 1
ATOM 723 C CA . PRO A 1 95 ? -10.332 -0.026 7.201 1.00 62.72 95 PRO A CA 1
ATOM 724 C C . PRO A 1 95 ? -9.375 -1.231 7.286 1.00 62.72 95 PRO A C 1
ATOM 726 O O . PRO A 1 95 ? -8.587 -1.417 6.369 1.00 62.72 95 PRO A O 1
ATOM 729 N N . PHE A 1 96 ? -9.378 -2.040 8.354 1.00 61.38 96 PHE A N 1
ATOM 730 C CA . PHE A 1 96 ? -8.490 -3.210 8.462 1.00 61.38 96 PHE A CA 1
ATOM 731 C C . PHE A 1 96 ? -9.294 -4.492 8.636 1.00 61.38 96 PHE A C 1
ATOM 733 O O . PHE A 1 96 ? -10.088 -4.595 9.567 1.00 61.38 96 PHE A O 1
ATOM 740 N N . TYR A 1 97 ? -9.045 -5.472 7.769 1.00 65.06 97 TYR A N 1
ATOM 741 C CA . TYR A 1 97 ? -9.581 -6.824 7.902 1.00 65.06 97 TYR A CA 1
ATOM 742 C C . TYR A 1 97 ? -8.418 -7.804 7.982 1.00 65.06 97 TYR A C 1
ATOM 744 O O . TYR A 1 97 ? -7.524 -7.803 7.131 1.00 65.06 97 TYR A O 1
ATOM 752 N N . LEU A 1 98 ? -8.434 -8.646 9.012 1.00 64.44 98 LEU A N 1
ATOM 753 C CA . LEU A 1 98 ? -7.496 -9.748 9.161 1.00 64.44 98 LEU A CA 1
ATOM 754 C C . LEU A 1 98 ? -8.218 -11.048 8.805 1.00 64.44 98 LEU A C 1
ATOM 756 O O . LEU A 1 98 ? -9.203 -11.411 9.444 1.00 64.44 98 LEU A O 1
ATOM 760 N N . TYR A 1 99 ? -7.717 -11.761 7.799 1.00 60.31 99 TYR A N 1
ATOM 761 C CA . TYR A 1 99 ? -8.222 -13.089 7.460 1.00 60.31 99 TYR A CA 1
ATOM 762 C C . TYR A 1 99 ? -7.517 -14.117 8.345 1.00 60.31 99 TYR A C 1
ATOM 764 O O . TYR A 1 99 ? -6.483 -14.670 7.969 1.00 60.31 99 TYR A O 1
ATOM 772 N N . THR A 1 100 ? -8.057 -14.353 9.540 1.00 60.69 100 THR A N 1
ATOM 773 C CA . THR A 1 100 ? -7.577 -15.401 10.449 1.00 60.69 100 THR A CA 1
ATOM 774 C C . THR A 1 100 ? -8.754 -16.185 11.038 1.00 60.69 100 THR A C 1
ATOM 776 O O . THR A 1 100 ? -9.812 -15.591 11.254 1.00 60.69 100 THR A O 1
ATOM 779 N N . PRO A 1 101 ? -8.617 -17.505 11.281 1.00 59.12 101 PRO A N 1
ATOM 780 C CA . PRO A 1 101 ? -9.605 -18.257 12.053 1.00 59.12 101 PRO A CA 1
ATOM 781 C C . PRO A 1 101 ? -9.712 -17.717 13.486 1.00 59.12 101 PRO A C 1
ATOM 783 O O . PRO A 1 101 ? -8.761 -17.125 13.993 1.00 59.12 101 PRO A O 1
ATOM 786 N N . GLU A 1 102 ? -10.880 -17.929 14.097 1.00 68.56 102 GLU A N 1
ATOM 787 C CA . GLU A 1 102 ? -11.294 -17.481 15.436 1.00 68.56 102 GLU A CA 1
ATOM 788 C C . GLU A 1 102 ? -10.132 -17.443 16.445 1.00 68.56 102 GLU A C 1
ATOM 790 O O . GLU A 1 102 ? -9.596 -18.475 16.849 1.00 68.56 102 GLU A O 1
ATOM 795 N N . ALA A 1 103 ? -9.736 -16.232 16.837 1.00 82.25 103 ALA A N 1
ATOM 796 C CA . ALA A 1 103 ? -8.674 -15.975 17.802 1.00 82.25 103 ALA A CA 1
ATOM 797 C C . ALA A 1 103 ? -9.091 -14.845 18.749 1.00 82.25 103 ALA A C 1
ATOM 799 O O . ALA A 1 103 ? -9.970 -14.042 18.428 1.00 82.25 103 ALA A O 1
ATOM 800 N N . GLU A 1 104 ? -8.447 -14.782 19.915 1.00 87.50 104 GLU A N 1
ATOM 801 C CA . GLU A 1 104 ? -8.689 -13.730 20.901 1.00 87.50 104 GLU A CA 1
ATOM 802 C C . GLU A 1 104 ? -8.400 -12.350 20.298 1.00 87.50 104 GLU A C 1
ATOM 804 O O . GLU A 1 104 ? -7.342 -12.125 19.692 1.00 87.50 104 GLU A O 1
ATOM 809 N N . VAL A 1 105 ? -9.368 -11.444 20.450 1.00 89.44 105 VAL A N 1
ATOM 810 C CA . VAL A 1 105 ? -9.285 -10.063 19.974 1.00 89.44 105 VAL A CA 1
ATOM 811 C C . VAL A 1 105 ? -8.527 -9.229 20.995 1.00 89.44 105 VAL A C 1
ATOM 813 O O . VAL A 1 105 ? -8.871 -9.208 22.172 1.00 89.44 105 VAL A O 1
ATOM 816 N N . SER A 1 106 ? -7.510 -8.518 20.523 1.00 90.81 106 SER A N 1
ATOM 817 C CA . SER A 1 106 ? -6.728 -7.579 21.322 1.00 90.81 106 SER A CA 1
ATOM 818 C C . SER A 1 106 ? -6.446 -6.312 20.515 1.00 90.81 106 SER A C 1
ATOM 820 O O . SER A 1 106 ? -6.768 -6.221 19.327 1.00 90.81 106 SER A O 1
ATOM 822 N N . LYS A 1 107 ? -5.880 -5.304 21.175 1.00 92.75 107 LYS A N 1
ATOM 823 C CA . LYS A 1 107 ? -5.575 -4.004 20.583 1.00 92.75 107 LYS A CA 1
ATOM 824 C C . LYS A 1 107 ? -4.147 -3.994 20.039 1.00 92.75 107 LYS A C 1
ATOM 826 O O . LYS A 1 107 ? -3.205 -4.268 20.778 1.00 92.75 107 LYS A O 1
ATOM 831 N N . PHE A 1 108 ? -3.987 -3.642 18.766 1.00 92.19 108 PHE A N 1
ATOM 832 C CA . PHE A 1 108 ? -2.704 -3.643 18.065 1.00 92.19 108 PHE A CA 1
ATOM 833 C C . PHE A 1 108 ? -2.441 -2.335 17.320 1.00 92.19 108 PHE A C 1
ATOM 835 O O . PHE A 1 108 ? -3.331 -1.774 16.679 1.00 92.19 108 PHE A O 1
ATOM 842 N N . ASP A 1 109 ? -1.176 -1.926 17.304 1.00 93.94 109 ASP A N 1
ATOM 843 C CA . ASP A 1 109 ? -0.654 -1.020 16.285 1.00 93.94 109 ASP A CA 1
ATOM 844 C C . ASP A 1 109 ? -0.146 -1.854 15.102 1.00 93.94 109 ASP A C 1
ATOM 846 O O . ASP A 1 109 ? 0.670 -2.764 15.256 1.00 93.94 109 ASP A O 1
ATOM 850 N N . VAL A 1 110 ? -0.644 -1.554 13.904 1.00 93.81 110 VAL A N 1
ATOM 851 C CA . VAL A 1 110 ? -0.216 -2.177 12.651 1.00 93.81 110 VAL A CA 1
ATOM 852 C C . VAL A 1 110 ? 0.917 -1.342 12.067 1.00 93.81 110 VAL A C 1
ATOM 854 O O . VAL A 1 110 ? 0.690 -0.219 11.611 1.00 93.81 110 VAL A O 1
ATOM 857 N N . VAL A 1 111 ? 2.123 -1.903 12.060 1.00 96.62 111 VAL A N 1
ATOM 858 C CA . VAL A 1 111 ? 3.358 -1.225 11.637 1.00 96.62 111 VAL A CA 1
ATOM 859 C C . VAL A 1 111 ? 4.010 -1.906 10.441 1.00 96.62 111 VAL A C 1
ATOM 861 O O . VAL A 1 111 ? 3.798 -3.098 10.194 1.00 96.62 111 VAL A O 1
ATOM 864 N N . GLY A 1 112 ? 4.794 -1.141 9.686 1.00 95.75 112 GLY A N 1
ATOM 865 C CA . GLY A 1 112 ? 5.661 -1.677 8.648 1.00 95.75 112 GLY A CA 1
ATOM 866 C C . GLY A 1 112 ? 7.080 -1.981 9.164 1.00 95.75 112 GLY A C 1
ATOM 867 O O . GLY A 1 112 ? 7.358 -1.901 10.361 1.00 95.75 112 GLY A O 1
ATOM 868 N N . PRO A 1 113 ? 7.983 -2.424 8.270 1.00 96.88 113 PRO A N 1
ATOM 869 C CA . PRO A 1 113 ? 9.355 -2.796 8.612 1.00 96.88 113 PRO A CA 1
ATOM 870 C C . PRO A 1 113 ? 10.373 -1.652 8.448 1.00 96.88 113 PRO A C 1
ATOM 872 O O . PRO A 1 113 ? 11.577 -1.909 8.458 1.00 96.88 113 PRO A O 1
ATOM 875 N N . VAL A 1 114 ? 9.926 -0.428 8.174 1.00 97.12 114 VAL A N 1
ATOM 876 C CA . VAL A 1 114 ? 10.796 0.714 7.890 1.00 97.12 114 VAL A CA 1
ATOM 877 C C . VAL A 1 114 ? 11.369 1.261 9.212 1.00 97.12 114 VAL A C 1
ATOM 879 O O . VAL A 1 114 ? 10.769 1.125 10.274 1.00 97.12 114 VAL A O 1
ATOM 882 N N . CYS A 1 115 ? 12.578 1.828 9.175 1.00 95.62 115 CYS A N 1
ATOM 883 C CA . CYS A 1 115 ? 13.353 2.217 10.358 1.00 95.62 115 CYS A CA 1
ATOM 884 C C . CYS A 1 115 ? 12.882 3.539 11.005 1.00 95.62 115 CYS A C 1
ATOM 886 O O . CYS A 1 115 ? 13.689 4.301 11.536 1.00 95.62 115 CYS A O 1
ATOM 888 N N . GLU A 1 116 ? 11.582 3.840 10.971 1.00 94.69 116 GLU A N 1
ATOM 889 C CA . GLU A 1 116 ? 11.020 5.033 11.604 1.00 94.69 116 GLU A CA 1
ATOM 890 C C . GLU A 1 116 ? 9.770 4.707 12.413 1.00 94.69 116 GLU A C 1
ATOM 892 O O . GLU A 1 116 ? 8.931 3.898 12.030 1.00 94.69 116 GLU A O 1
ATOM 897 N N . SER A 1 117 ? 9.582 5.439 13.511 1.00 94.75 117 SER A N 1
ATOM 898 C CA . SER A 1 117 ? 8.372 5.353 14.337 1.00 94.75 117 SER A CA 1
ATOM 899 C C . SER A 1 117 ? 7.099 5.816 13.615 1.00 94.75 117 SER A C 1
ATOM 901 O O . SER A 1 117 ? 5.992 5.542 14.081 1.00 94.75 117 SER A O 1
ATOM 903 N N . ALA A 1 118 ? 7.244 6.529 12.495 1.00 94.81 118 ALA A N 1
ATOM 904 C CA . ALA A 1 118 ? 6.138 6.980 11.660 1.00 94.81 118 ALA A CA 1
ATOM 905 C C . ALA A 1 118 ? 5.620 5.897 10.694 1.00 94.81 118 ALA A C 1
ATOM 907 O O . ALA A 1 118 ? 4.576 6.111 10.082 1.00 94.81 118 ALA A O 1
ATOM 908 N N . ASP A 1 119 ? 6.292 4.744 10.573 1.00 96.44 119 ASP A N 1
ATOM 909 C CA . ASP A 1 119 ? 5.861 3.638 9.708 1.00 96.44 119 ASP A CA 1
ATOM 910 C C . ASP A 1 119 ? 4.746 2.798 10.352 1.00 96.44 119 ASP A C 1
ATOM 912 O O . ASP A 1 119 ? 4.910 1.632 10.718 1.00 96.44 119 ASP A O 1
ATOM 916 N N . PHE A 1 120 ? 3.581 3.421 10.517 1.00 94.69 120 PHE A N 1
ATOM 917 C CA . PHE A 1 120 ? 2.356 2.756 10.939 1.00 94.69 120 PHE A CA 1
ATOM 918 C C . PHE A 1 120 ? 1.288 2.856 9.848 1.00 94.69 120 PHE A C 1
ATOM 920 O O . PHE A 1 120 ? 1.091 3.896 9.227 1.00 94.69 120 PHE A O 1
ATOM 927 N N . LEU A 1 121 ? 0.548 1.768 9.654 1.00 92.44 121 LEU A N 1
ATOM 928 C CA . LEU A 1 121 ? -0.631 1.726 8.788 1.00 92.44 121 LEU A CA 1
ATOM 929 C C . LEU A 1 121 ? -1.895 2.081 9.579 1.00 92.44 121 LEU A C 1
ATOM 931 O O . LEU A 1 121 ? -2.828 2.689 9.057 1.00 92.44 121 LEU A O 1
ATOM 935 N N . GLY A 1 122 ? -1.936 1.732 10.864 1.00 91.25 122 GLY A N 1
ATOM 936 C CA . GLY A 1 122 ? -3.050 2.058 11.741 1.00 91.25 122 GLY A CA 1
ATOM 937 C C . GLY A 1 122 ? -2.703 1.790 13.194 1.00 91.25 122 GLY A C 1
ATOM 938 O O . GLY A 1 122 ? -2.007 0.828 13.489 1.00 91.25 122 GLY A O 1
ATOM 939 N N . LYS A 1 123 ? -3.206 2.629 14.093 1.00 90.38 123 LYS A N 1
ATOM 940 C CA . LYS A 1 123 ? -3.004 2.479 15.536 1.00 90.38 123 LYS A CA 1
ATOM 941 C C . LYS A 1 123 ? -4.268 1.996 16.217 1.00 90.38 123 LYS A C 1
ATOM 943 O O . LYS A 1 123 ? -5.358 2.217 15.682 1.00 90.38 123 LYS A O 1
ATOM 948 N N . ASP A 1 124 ? -4.109 1.389 17.386 1.00 91.06 124 ASP A N 1
ATOM 949 C CA . ASP A 1 124 ? -5.205 1.104 18.306 1.00 91.06 124 ASP A CA 1
ATOM 950 C C . ASP A 1 124 ? -6.324 0.236 17.691 1.00 91.06 124 ASP A C 1
ATOM 952 O O . ASP A 1 124 ? -7.513 0.468 17.912 1.00 91.06 124 ASP A O 1
ATOM 956 N N . ARG A 1 125 ? -5.948 -0.764 16.886 1.00 88.44 125 ARG A N 1
ATOM 957 C CA . ARG A 1 125 ? -6.869 -1.629 16.136 1.00 88.44 125 ARG A CA 1
ATOM 958 C C . ARG A 1 125 ? -7.259 -2.858 16.940 1.00 88.44 125 ARG A C 1
ATOM 960 O O . ARG A 1 125 ? -6.397 -3.655 17.290 1.00 88.44 125 ARG A O 1
ATOM 967 N N . GLU A 1 126 ? -8.554 -3.044 17.168 1.00 89.31 126 GLU A N 1
ATOM 968 C CA . GLU A 1 126 ? -9.085 -4.308 17.681 1.00 89.31 126 GLU A CA 1
ATOM 969 C C . GLU A 1 126 ? -9.032 -5.363 16.577 1.00 89.31 126 GLU A C 1
ATOM 971 O O . GLU A 1 126 ? -9.771 -5.288 15.593 1.00 89.31 126 GLU A O 1
ATOM 976 N N . LEU A 1 127 ? -8.119 -6.320 16.715 1.00 88.12 127 LEU A N 1
ATOM 977 C CA . LEU A 1 127 ? -7.911 -7.392 15.749 1.00 88.12 127 LEU A CA 1
ATOM 978 C C . LEU A 1 127 ? -7.777 -8.731 16.484 1.00 88.12 127 LEU A C 1
ATOM 980 O O . LEU A 1 127 ? -7.205 -8.773 17.576 1.00 88.12 127 LEU A O 1
ATOM 984 N N . PRO A 1 128 ? -8.261 -9.838 15.899 1.00 90.19 128 PRO A N 1
ATOM 985 C CA . PRO A 1 128 ? -7.904 -11.163 16.384 1.00 90.19 128 PRO A CA 1
ATOM 986 C C . PRO A 1 128 ? -6.388 -11.358 16.274 1.00 90.19 128 PRO A C 1
ATOM 988 O O . PRO A 1 128 ? -5.773 -10.899 15.313 1.00 90.19 128 PRO A O 1
ATOM 991 N N . THR A 1 129 ? -5.775 -12.030 17.247 1.00 90.00 129 THR A N 1
ATOM 992 C CA . THR A 1 129 ? -4.319 -12.245 17.256 1.00 90.00 129 THR A CA 1
ATOM 993 C C . THR A 1 129 ? -3.883 -13.058 16.023 1.00 90.00 129 THR A C 1
ATOM 995 O O . THR A 1 129 ? -4.280 -14.220 15.895 1.00 90.00 129 THR A O 1
ATOM 998 N N . PRO A 1 130 ? -3.071 -12.497 15.102 1.00 87.12 130 PRO A N 1
ATOM 999 C CA . PRO A 1 130 ? -2.696 -13.187 13.872 1.00 87.12 130 PRO A CA 1
ATOM 1000 C C . PRO A 1 130 ? -1.627 -14.262 14.119 1.00 87.12 130 PRO A C 1
ATOM 1002 O O . PRO A 1 130 ? -0.598 -13.974 14.738 1.00 87.12 130 PRO A O 1
ATOM 1005 N N . PRO A 1 131 ? -1.761 -15.474 13.551 1.00 87.25 131 PRO A N 1
ATOM 1006 C CA . PRO A 1 131 ? -0.627 -16.371 13.407 1.00 87.25 131 PRO A CA 1
ATOM 1007 C C . PRO A 1 131 ? 0.360 -15.815 12.369 1.00 87.25 131 PRO A C 1
ATOM 1009 O O . PRO A 1 131 ? 0.001 -15.068 11.452 1.00 87.25 131 PRO A O 1
ATOM 1012 N N . LYS A 1 132 ? 1.630 -16.222 12.469 1.00 89.12 132 LYS A N 1
ATOM 1013 C CA . LYS A 1 132 ? 2.654 -15.836 11.489 1.00 89.12 132 LYS A CA 1
ATOM 1014 C C . LYS A 1 132 ? 2.240 -16.276 10.081 1.00 89.12 132 LYS A C 1
ATOM 1016 O O . LYS A 1 132 ? 1.970 -17.451 9.849 1.00 89.12 132 LYS A O 1
ATOM 1021 N N . GLY A 1 133 ? 2.270 -15.335 9.140 1.00 86.75 133 GLY A N 1
ATOM 1022 C CA . GLY A 1 133 ? 1.909 -15.573 7.741 1.00 86.75 133 GLY A CA 1
ATOM 1023 C C . GLY A 1 133 ? 0.431 -15.349 7.411 1.00 86.75 133 GLY A C 1
ATOM 1024 O O . GLY A 1 133 ? 0.063 -15.517 6.251 1.00 86.75 133 GLY A O 1
ATOM 1025 N N . ALA A 1 134 ? -0.403 -14.951 8.380 1.00 88.88 134 ALA A N 1
ATOM 1026 C CA . ALA A 1 134 ? -1.763 -14.496 8.103 1.00 88.88 134 ALA A CA 1
ATOM 1027 C C . ALA A 1 134 ? -1.773 -13.239 7.214 1.00 88.88 134 ALA A C 1
ATOM 1029 O O . ALA A 1 134 ? -0.879 -12.394 7.292 1.00 88.88 134 ALA A O 1
ATOM 1030 N N . GLY A 1 135 ? -2.799 -13.122 6.369 1.00 88.50 135 GLY A N 1
ATOM 1031 C CA . GLY A 1 135 ? -3.001 -11.966 5.501 1.00 88.50 135 GLY A CA 1
ATOM 1032 C C . GLY A 1 135 ? -3.789 -10.859 6.199 1.00 88.50 135 GLY A C 1
ATOM 1033 O O . GLY A 1 135 ? -4.829 -11.122 6.803 1.00 88.50 135 GLY A O 1
ATOM 1034 N N . LEU A 1 136 ? -3.318 -9.621 6.056 1.00 89.56 136 LEU A N 1
ATOM 1035 C CA . LEU A 1 136 ? -3.992 -8.403 6.505 1.00 89.56 136 LEU A CA 1
ATOM 1036 C C . LEU A 1 136 ? -4.315 -7.527 5.289 1.00 89.56 136 LEU A C 1
ATOM 1038 O O . LEU A 1 136 ? -3.462 -7.342 4.420 1.00 89.56 136 LEU A O 1
ATOM 1042 N N . VAL A 1 137 ? -5.527 -6.977 5.242 1.00 91.00 137 VAL A N 1
ATOM 1043 C CA . VAL A 1 137 ? -5.978 -6.061 4.188 1.00 91.00 137 VAL A CA 1
ATOM 1044 C C . VAL A 1 137 ? -6.191 -4.669 4.766 1.00 91.00 137 VAL A C 1
ATOM 1046 O O . VAL A 1 137 ? -6.854 -4.517 5.792 1.00 91.00 137 VAL A O 1
ATOM 1049 N N . VAL A 1 138 ? -5.655 -3.665 4.069 1.00 90.00 138 VAL A N 1
ATOM 1050 C CA . VAL A 1 138 ? -5.959 -2.245 4.283 1.00 90.00 138 VAL A CA 1
ATOM 1051 C C . VAL A 1 138 ? -6.965 -1.812 3.220 1.00 90.00 138 VAL A C 1
ATOM 1053 O O . VAL A 1 138 ? -6.702 -1.948 2.026 1.00 90.00 138 VAL A O 1
ATOM 1056 N N . HIS A 1 139 ? -8.129 -1.338 3.648 1.00 87.12 139 HIS A N 1
ATOM 1057 C CA . HIS A 1 139 ? -9.211 -0.892 2.775 1.00 87.12 139 HIS A CA 1
ATOM 1058 C C . HIS A 1 139 ? -8.958 0.504 2.225 1.00 87.12 139 HIS A C 1
ATOM 1060 O O . HIS A 1 139 ? -8.096 1.239 2.703 1.00 87.12 139 HIS A O 1
ATOM 1066 N N . ASP A 1 140 ? -9.725 0.839 1.187 1.00 88.12 140 ASP A N 1
ATOM 1067 C CA . ASP A 1 140 ? -9.740 2.154 0.546 1.00 88.12 140 ASP A CA 1
ATOM 1068 C C . ASP A 1 140 ? -8.366 2.620 0.034 1.00 88.12 140 ASP A C 1
ATOM 1070 O O . ASP A 1 140 ? -8.156 3.791 -0.268 1.00 88.12 140 ASP A O 1
ATOM 1074 N N . ALA A 1 141 ? -7.449 1.674 -0.188 1.00 91.12 141 ALA A N 1
ATOM 1075 C CA . ALA A 1 141 ? -6.096 1.915 -0.685 1.00 91.12 141 ALA A CA 1
ATOM 1076 C C . ALA A 1 141 ? -6.026 2.196 -2.205 1.00 91.12 141 ALA A C 1
ATOM 1078 O O . ALA A 1 141 ? -4.968 2.073 -2.825 1.00 91.12 141 ALA A O 1
ATOM 1079 N N . GLY A 1 142 ? -7.161 2.520 -2.834 1.00 90.81 142 GLY A N 1
ATOM 1080 C CA . GLY A 1 142 ? -7.269 2.718 -4.282 1.00 90.81 142 GLY A CA 1
ATOM 1081 C C . GLY A 1 142 ? -6.855 4.111 -4.759 1.00 90.81 142 GLY A C 1
ATOM 1082 O O . GLY A 1 142 ? -6.377 4.253 -5.881 1.00 90.81 142 GLY A O 1
ATOM 1083 N N . ALA A 1 143 ? -7.010 5.137 -3.921 1.00 92.19 143 ALA A N 1
ATOM 1084 C CA . ALA A 1 143 ? -6.671 6.517 -4.254 1.00 92.19 143 ALA A CA 1
ATOM 1085 C C . ALA A 1 143 ? -5.506 7.005 -3.390 1.00 92.19 143 ALA A C 1
ATOM 1087 O O . ALA A 1 143 ? -5.467 6.752 -2.191 1.00 92.19 143 ALA A O 1
ATOM 1088 N N . TYR A 1 144 ? -4.556 7.712 -4.005 1.00 93.62 144 TYR A N 1
ATOM 1089 C CA . TYR A 1 144 ? -3.418 8.354 -3.333 1.00 93.62 144 TYR A CA 1
ATOM 1090 C C . TYR A 1 144 ? -2.451 7.432 -2.563 1.00 93.62 144 TYR A C 1
ATOM 1092 O O . TYR A 1 144 ? -1.491 7.924 -1.985 1.00 93.62 144 TYR A O 1
ATOM 1100 N N . CYS A 1 145 ? -2.619 6.106 -2.599 1.00 96.00 145 CYS A N 1
ATOM 1101 C CA . CYS A 1 145 ? -1.663 5.170 -2.002 1.00 96.00 145 CYS A CA 1
ATOM 1102 C C . CYS A 1 145 ? -0.500 4.875 -2.957 1.00 96.00 145 CYS A C 1
ATOM 1104 O O . CYS A 1 145 ? 0.585 5.433 -2.810 1.00 96.00 145 CYS A O 1
ATOM 1106 N N . MET A 1 146 ? -0.713 4.047 -3.987 1.00 97.88 146 MET A N 1
ATOM 1107 C CA . MET A 1 146 ? 0.375 3.661 -4.896 1.00 97.88 146 MET A CA 1
ATOM 1108 C C . MET A 1 146 ? 0.958 4.849 -5.676 1.00 97.88 146 MET A C 1
ATOM 1110 O O . MET A 1 146 ? 2.154 4.876 -5.967 1.00 97.88 146 MET A O 1
ATOM 1114 N N . SER A 1 147 ? 0.148 5.867 -5.984 1.00 97.81 147 SER A N 1
ATOM 1115 C CA . SER A 1 147 ? 0.626 7.091 -6.643 1.00 97.81 147 SER A CA 1
ATOM 1116 C C . SER A 1 147 ? 1.611 7.895 -5.789 1.00 97.81 147 SER A C 1
ATOM 1118 O O . SER A 1 147 ? 2.360 8.696 -6.337 1.00 97.81 147 SER A O 1
ATOM 1120 N N . MET A 1 148 ? 1.616 7.690 -4.469 1.00 97.56 148 MET A N 1
ATOM 1121 C CA . MET A 1 148 ? 2.532 8.329 -3.518 1.00 97.56 148 MET A CA 1
ATOM 1122 C C . MET A 1 148 ? 3.589 7.356 -2.972 1.00 97.56 148 MET A C 1
ATOM 1124 O O . MET A 1 148 ? 4.370 7.726 -2.097 1.00 97.56 148 MET A O 1
ATOM 1128 N N . ALA A 1 149 ? 3.639 6.116 -3.470 1.00 97.56 149 ALA A N 1
ATOM 1129 C CA . ALA A 1 149 ? 4.612 5.131 -3.019 1.00 97.56 149 ALA A CA 1
ATOM 1130 C C . ALA A 1 149 ? 6.042 5.541 -3.406 1.00 97.56 149 ALA A C 1
ATOM 1132 O O . ALA A 1 149 ? 6.315 5.914 -4.550 1.00 97.56 149 ALA A O 1
ATOM 1133 N N . SER A 1 150 ? 6.966 5.407 -2.457 1.00 97.44 150 SER A N 1
ATOM 1134 C CA . SER A 1 150 ? 8.397 5.649 -2.644 1.00 97.44 150 SER A CA 1
ATOM 1135 C C . SER A 1 150 ? 9.190 4.340 -2.593 1.00 97.44 150 SER A C 1
ATOM 1137 O O . SER A 1 150 ? 8.664 3.293 -2.221 1.00 97.44 150 SER A O 1
ATOM 1139 N N . THR A 1 151 ? 10.476 4.410 -2.943 1.00 98.06 151 THR A N 1
ATOM 1140 C CA . THR A 1 151 ? 11.448 3.320 -2.750 1.00 98.06 151 THR A CA 1
ATOM 1141 C C . THR A 1 151 ? 12.330 3.560 -1.524 1.00 98.06 151 THR A C 1
ATOM 1143 O O . THR A 1 151 ? 13.509 3.197 -1.513 1.00 98.06 151 THR A O 1
ATOM 1146 N N . TYR A 1 152 ? 11.797 4.245 -0.510 1.00 97.81 152 TYR A N 1
ATOM 1147 C CA . TYR A 1 152 ? 12.528 4.544 0.716 1.00 97.81 152 TYR A CA 1
ATOM 1148 C C . TYR A 1 152 ? 12.976 3.249 1.419 1.00 97.81 152 TYR A C 1
ATOM 1150 O O . TYR A 1 152 ? 12.301 2.219 1.342 1.00 97.81 152 TYR A O 1
ATOM 1158 N N . ASN A 1 153 ? 14.165 3.270 2.028 1.00 97.31 153 ASN A N 1
ATOM 1159 C CA . ASN A 1 153 ? 14.869 2.077 2.520 1.00 97.31 153 ASN A CA 1
ATOM 1160 C C . ASN A 1 153 ? 15.025 0.953 1.477 1.00 97.31 153 ASN A C 1
ATOM 1162 O O . ASN A 1 153 ? 15.059 -0.226 1.826 1.00 97.31 153 ASN A O 1
ATOM 1166 N N . LEU A 1 154 ? 15.107 1.313 0.188 1.00 97.50 154 LEU A N 1
ATOM 1167 C CA . LEU A 1 154 ? 15.190 0.376 -0.939 1.00 97.50 154 LEU A CA 1
ATOM 1168 C C . LEU A 1 154 ? 14.048 -0.653 -0.952 1.00 97.50 154 LEU A C 1
ATOM 1170 O O . LEU A 1 154 ? 14.177 -1.755 -1.491 1.00 97.50 154 LEU A O 1
ATOM 1174 N N . LYS A 1 155 ? 12.894 -0.284 -0.392 1.00 97.19 155 LYS A N 1
ATOM 1175 C CA . LYS A 1 155 ? 11.683 -1.088 -0.470 1.00 97.19 155 LYS A CA 1
ATOM 1176 C C . LYS A 1 155 ? 11.032 -0.864 -1.831 1.00 97.19 155 LYS A C 1
ATOM 1178 O O . LYS A 1 155 ? 10.309 0.105 -2.032 1.00 97.19 155 LYS A O 1
ATOM 1183 N N . MET A 1 156 ? 11.331 -1.752 -2.773 1.00 98.12 156 MET A N 1
ATOM 1184 C CA . MET A 1 156 ? 10.818 -1.664 -4.141 1.00 98.12 156 MET A CA 1
ATOM 1185 C C . MET A 1 156 ? 9.288 -1.709 -4.174 1.00 98.12 156 MET A C 1
ATOM 1187 O O . MET A 1 156 ? 8.653 -2.414 -3.379 1.00 98.12 156 MET A O 1
ATOM 1191 N N . ARG A 1 157 ? 8.695 -0.941 -5.090 1.00 98.31 157 ARG A N 1
ATOM 1192 C CA . ARG A 1 157 ? 7.241 -0.802 -5.182 1.00 98.31 157 ARG A CA 1
ATOM 1193 C C . ARG A 1 157 ? 6.560 -2.130 -5.565 1.00 98.31 157 ARG A C 1
ATOM 1195 O O . ARG A 1 157 ? 7.069 -2.865 -6.415 1.00 98.31 157 ARG A O 1
ATOM 1202 N N . PRO A 1 158 ? 5.404 -2.448 -4.957 1.00 97.81 158 PRO A N 1
ATOM 1203 C CA . PRO A 1 158 ? 4.723 -3.726 -5.155 1.00 97.81 158 PRO A CA 1
ATOM 1204 C C . PRO A 1 158 ? 4.064 -3.843 -6.545 1.00 97.81 158 PRO A C 1
ATOM 1206 O O . PRO A 1 158 ? 3.841 -2.832 -7.214 1.00 97.81 158 PRO A O 1
ATOM 1209 N N . PRO A 1 159 ? 3.720 -5.069 -6.989 1.00 98.38 159 PRO A N 1
ATOM 1210 C CA . PRO A 1 159 ? 2.852 -5.267 -8.147 1.00 98.38 159 PRO A CA 1
ATOM 1211 C C . PRO A 1 159 ? 1.397 -4.907 -7.813 1.00 98.38 159 PRO A C 1
ATOM 1213 O O . PRO A 1 159 ? 0.995 -4.952 -6.651 1.00 98.38 159 PRO A O 1
ATOM 1216 N N . GLU A 1 160 ? 0.588 -4.661 -8.843 1.00 98.50 160 GLU A N 1
ATOM 1217 C CA . GLU A 1 160 ? -0.861 -4.465 -8.709 1.00 98.50 160 GLU A CA 1
ATOM 1218 C C . GLU A 1 160 ? -1.614 -5.507 -9.539 1.00 98.50 160 GLU A C 1
ATOM 1220 O O . GLU A 1 160 ? -1.223 -5.837 -10.668 1.00 98.50 160 GLU A O 1
ATOM 1225 N N . TYR A 1 161 ? -2.706 -6.008 -8.967 1.00 97.88 161 TYR A N 1
ATOM 1226 C CA . TYR A 1 161 ? -3.615 -6.962 -9.590 1.00 97.88 161 TYR A CA 1
ATOM 1227 C C . TYR A 1 161 ? -5.043 -6.429 -9.519 1.00 97.88 161 TYR A C 1
ATOM 1229 O O . TYR A 1 161 ? -5.421 -5.772 -8.549 1.00 97.88 161 TYR A O 1
ATOM 1237 N N . TRP A 1 162 ? -5.825 -6.739 -10.543 1.00 97.06 162 TRP A N 1
ATOM 1238 C CA . TRP A 1 162 ? -7.235 -6.411 -10.662 1.00 97.06 162 TRP A CA 1
ATOM 1239 C C . TRP A 1 162 ? -8.054 -7.699 -10.715 1.00 97.06 162 TRP A C 1
ATOM 1241 O O . TRP A 1 162 ? -7.606 -8.684 -11.304 1.00 97.06 162 TRP A O 1
ATOM 1251 N N . VAL A 1 163 ? -9.224 -7.696 -10.081 1.00 97.00 163 VAL A N 1
ATOM 1252 C CA . VAL A 1 163 ? -10.182 -8.805 -10.132 1.00 97.00 163 VAL A CA 1
ATOM 1253 C C . VAL A 1 163 ? -11.350 -8.362 -11.002 1.00 97.00 163 VAL A C 1
ATOM 1255 O O . VAL A 1 163 ? -11.988 -7.359 -10.686 1.00 97.00 163 VAL A O 1
ATOM 1258 N N . GLU A 1 164 ? -11.595 -9.086 -12.089 1.00 96.25 164 GLU A N 1
ATOM 1259 C CA . GLU A 1 164 ? -12.690 -8.814 -13.022 1.00 96.25 164 GLU A CA 1
ATOM 1260 C C . GLU A 1 164 ? -14.041 -9.295 -12.465 1.00 96.25 164 GLU A C 1
ATOM 1262 O O . GLU A 1 164 ? -14.100 -10.067 -11.503 1.00 96.25 164 GLU A O 1
ATOM 1267 N N . ASP A 1 165 ? -15.138 -8.889 -13.108 1.00 96.69 165 ASP A N 1
ATOM 1268 C CA . ASP A 1 165 ? -16.501 -9.280 -12.713 1.00 96.69 165 ASP A CA 1
ATOM 1269 C C . ASP A 1 165 ? -16.731 -10.804 -12.773 1.00 96.69 165 ASP A C 1
ATOM 1271 O O . ASP A 1 165 ? -17.543 -11.345 -12.022 1.00 96.69 165 ASP A O 1
ATOM 1275 N N . ASP A 1 166 ? -15.996 -11.517 -13.634 1.00 96.56 166 ASP A N 1
ATOM 1276 C CA . ASP A 1 166 ? -16.027 -12.983 -13.738 1.00 96.56 166 ASP A CA 1
ATOM 1277 C C . ASP A 1 166 ? -15.146 -13.695 -12.687 1.00 96.56 166 ASP A C 1
ATOM 1279 O O . ASP A 1 166 ? -15.085 -14.927 -12.643 1.00 96.56 166 ASP A O 1
ATOM 1283 N N . GLY A 1 167 ? -14.474 -12.928 -11.822 1.00 95.88 167 GLY A N 1
ATOM 1284 C CA . GLY A 1 167 ? -13.574 -13.413 -10.779 1.00 95.88 167 GLY A CA 1
ATOM 1285 C C . GLY A 1 167 ? -12.162 -13.755 -11.261 1.00 95.88 167 GLY A C 1
ATOM 1286 O O . GLY A 1 167 ? -11.346 -14.218 -10.457 1.00 95.88 167 GLY A O 1
ATOM 1287 N N . SER A 1 168 ? -11.844 -13.551 -12.542 1.00 96.94 168 SER A N 1
ATOM 1288 C CA . SER A 1 168 ? -10.479 -13.700 -13.046 1.00 96.94 168 SER A CA 1
ATOM 1289 C C . SER A 1 168 ? -9.556 -12.603 -12.501 1.00 96.94 168 SER A C 1
ATOM 1291 O O . SER A 1 168 ? -9.996 -11.523 -12.108 1.00 96.94 168 SER A O 1
ATOM 1293 N N . ILE A 1 169 ? -8.255 -12.903 -12.415 1.00 98.19 169 ILE A N 1
ATOM 1294 C CA . ILE A 1 169 ? -7.247 -11.999 -11.844 1.00 98.19 169 ILE A CA 1
ATOM 1295 C C . ILE A 1 169 ? -6.264 -11.587 -12.934 1.00 98.19 169 ILE A C 1
ATOM 1297 O O . ILE A 1 169 ? -5.535 -12.426 -13.471 1.00 98.19 169 ILE A O 1
ATOM 1301 N N . THR A 1 170 ? -6.178 -10.285 -13.181 1.00 98.12 170 THR A N 1
ATOM 1302 C CA . THR A 1 170 ? -5.282 -9.685 -14.170 1.00 98.12 170 THR A CA 1
ATOM 1303 C C . THR A 1 170 ? -4.181 -8.903 -13.469 1.00 98.12 170 THR A C 1
ATOM 1305 O O . THR A 1 170 ? -4.431 -8.123 -12.552 1.00 98.12 170 THR A O 1
ATOM 1308 N N . LYS A 1 171 ? -2.928 -9.078 -13.898 1.00 98.25 171 LYS A N 1
ATOM 1309 C CA . LYS A 1 171 ? -1.824 -8.233 -13.429 1.00 98.25 171 LYS A CA 1
ATOM 1310 C C . LYS A 1 171 ? -1.824 -6.923 -14.206 1.00 98.25 171 LYS A C 1
ATOM 1312 O O . LYS A 1 171 ? -1.645 -6.946 -15.418 1.00 98.25 171 LYS A O 1
ATOM 1317 N N . ILE A 1 172 ? -1.974 -5.802 -13.505 1.00 98.31 172 ILE A N 1
ATOM 1318 C CA . ILE A 1 172 ? -2.052 -4.467 -14.121 1.00 98.31 172 ILE A CA 1
ATOM 1319 C C . ILE A 1 172 ? -0.775 -3.644 -13.911 1.00 98.31 172 ILE A C 1
ATOM 1321 O O . ILE A 1 172 ? -0.532 -2.687 -14.641 1.00 98.31 172 ILE A O 1
ATOM 1325 N N . ARG A 1 173 ? 0.086 -4.046 -12.961 1.00 98.12 173 ARG A N 1
ATOM 1326 C CA . ARG A 1 173 ? 1.402 -3.433 -12.741 1.00 98.12 173 ARG A CA 1
ATOM 1327 C C . ARG A 1 173 ? 2.451 -4.453 -12.306 1.00 98.12 173 ARG A C 1
ATOM 1329 O O . ARG A 1 173 ? 2.201 -5.319 -11.463 1.00 98.12 173 ARG A O 1
ATOM 1336 N N . HIS A 1 174 ? 3.654 -4.339 -12.863 1.00 98.31 174 HIS A N 1
ATOM 1337 C CA . HIS A 1 174 ? 4.807 -5.133 -12.440 1.00 98.31 174 HIS A CA 1
ATOM 1338 C C . HIS A 1 174 ? 5.380 -4.623 -11.114 1.00 98.31 174 HIS A C 1
ATOM 1340 O O . HIS A 1 174 ? 5.355 -3.426 -10.841 1.00 98.31 174 HIS A O 1
ATOM 1346 N N . ALA A 1 175 ? 5.902 -5.548 -10.306 1.00 98.19 175 ALA A N 1
ATOM 1347 C CA . ALA A 1 175 ? 6.697 -5.188 -9.141 1.00 98.19 175 ALA A CA 1
ATOM 1348 C C . ALA A 1 175 ? 8.007 -4.560 -9.616 1.00 98.19 175 ALA A C 1
ATOM 1350 O O . ALA A 1 175 ? 8.568 -5.013 -10.616 1.00 98.19 175 ALA A O 1
ATOM 1351 N N . GLU A 1 176 ? 8.479 -3.560 -8.890 1.00 98.50 176 GLU A N 1
ATOM 1352 C CA . GLU A 1 176 ? 9.807 -3.003 -9.107 1.00 98.50 176 GLU A CA 1
ATOM 1353 C C . GLU A 1 176 ? 10.864 -3.959 -8.540 1.00 98.50 176 GLU A C 1
ATOM 1355 O O . GLU A 1 176 ? 10.628 -4.666 -7.552 1.00 9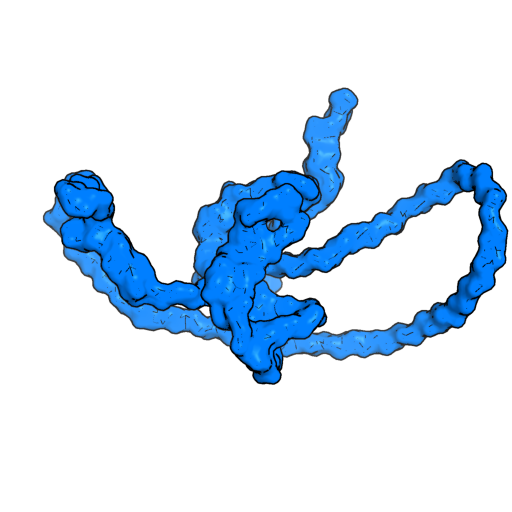8.50 176 GLU A O 1
ATOM 1360 N N . THR A 1 177 ? 12.024 -4.007 -9.180 1.00 98.25 177 THR A N 1
ATOM 1361 C CA . THR A 1 177 ? 13.153 -4.840 -8.758 1.00 98.25 177 THR A CA 1
ATOM 1362 C C . THR A 1 177 ? 14.319 -3.980 -8.294 1.00 98.25 177 THR A C 1
ATOM 1364 O O . THR A 1 177 ? 14.379 -2.782 -8.550 1.00 98.25 177 THR A O 1
ATOM 1367 N N . PHE A 1 178 ? 15.275 -4.585 -7.591 1.00 98.00 178 PHE A N 1
ATOM 1368 C CA . PHE A 1 178 ? 16.462 -3.857 -7.145 1.00 98.00 178 PHE A CA 1
ATOM 1369 C C . PHE A 1 178 ? 17.280 -3.312 -8.325 1.00 98.00 178 PHE A C 1
ATOM 1371 O O . PHE A 1 178 ? 17.823 -2.210 -8.259 1.00 98.00 178 PHE A O 1
ATOM 1378 N N . GLU A 1 179 ? 17.311 -4.049 -9.435 1.00 98.19 179 GLU A N 1
ATOM 1379 C CA . GLU A 1 179 ? 17.931 -3.614 -10.681 1.00 98.19 179 GLU A CA 1
ATOM 1380 C C . GLU A 1 179 ? 17.317 -2.304 -11.177 1.00 98.19 179 GLU A C 1
ATOM 1382 O O . GLU A 1 179 ? 18.054 -1.460 -11.673 1.00 98.19 179 GLU A O 1
ATOM 1387 N N . ASP A 1 180 ? 16.012 -2.085 -10.994 1.00 98.12 180 ASP A N 1
ATOM 1388 C CA . ASP A 1 180 ? 15.332 -0.838 -11.374 1.00 98.12 180 ASP A CA 1
ATOM 1389 C C . ASP A 1 180 ? 15.932 0.373 -10.667 1.00 98.12 180 ASP A C 1
ATOM 1391 O O . ASP A 1 180 ? 16.085 1.427 -11.281 1.00 98.12 180 ASP A O 1
ATOM 1395 N N . HIS A 1 181 ? 16.347 0.203 -9.411 1.00 97.94 181 HIS A N 1
ATOM 1396 C CA . HIS A 1 181 ? 17.055 1.235 -8.667 1.00 97.94 181 HIS A CA 1
ATOM 1397 C C . HIS A 1 181 ? 18.493 1.421 -9.170 1.00 97.94 181 HIS A C 1
ATOM 1399 O O . HIS A 1 181 ? 18.960 2.548 -9.328 1.00 97.94 181 HIS A O 1
ATOM 1405 N N . LEU A 1 182 ? 19.201 0.330 -9.478 1.00 97.81 182 LEU A N 1
ATOM 1406 C CA . LEU A 1 182 ? 20.563 0.404 -10.019 1.00 97.81 182 LEU A CA 1
ATOM 1407 C C . LEU A 1 182 ? 20.621 1.081 -11.393 1.00 97.81 182 LEU A C 1
ATOM 1409 O O . LEU A 1 182 ? 21.616 1.732 -11.705 1.00 97.81 182 LEU A O 1
ATOM 1413 N N . ARG A 1 183 ? 19.550 0.987 -12.193 1.00 98.12 183 ARG A N 1
ATOM 1414 C CA . ARG A 1 183 ? 19.477 1.621 -13.518 1.00 98.12 183 ARG A CA 1
ATOM 1415 C C . ARG A 1 183 ? 19.766 3.121 -13.491 1.00 98.12 183 ARG A C 1
ATOM 1417 O O . ARG A 1 183 ? 20.281 3.626 -14.484 1.00 98.12 183 ARG A O 1
ATOM 1424 N N . PHE A 1 184 ? 19.476 3.820 -12.390 1.00 97.50 184 PHE A N 1
ATOM 1425 C CA . PHE A 1 184 ? 19.769 5.253 -12.256 1.00 97.50 184 PHE A CA 1
ATOM 1426 C C . PHE A 1 184 ? 21.267 5.579 -12.310 1.00 97.50 184 PHE A C 1
ATOM 1428 O O . PHE A 1 184 ? 21.625 6.713 -12.615 1.00 97.50 184 PHE A O 1
ATOM 1435 N N . PHE A 1 185 ? 22.131 4.596 -12.045 1.00 97.88 185 PHE A N 1
ATOM 1436 C CA . PHE A 1 185 ? 23.585 4.755 -12.004 1.00 97.88 185 PHE A CA 1
ATOM 1437 C C . PHE A 1 185 ? 24.299 4.123 -13.205 1.00 97.88 185 PHE A C 1
ATOM 1439 O O . PHE A 1 185 ? 25.525 4.084 -13.250 1.00 97.88 185 PHE A O 1
ATOM 1446 N N . ASN A 1 186 ? 23.559 3.608 -14.187 1.00 96.62 186 ASN A N 1
ATOM 1447 C CA . ASN A 1 186 ? 24.165 2.948 -15.336 1.00 96.62 186 ASN A CA 1
ATOM 1448 C C . ASN A 1 186 ? 24.915 3.951 -16.224 1.00 96.62 186 ASN A C 1
ATOM 1450 O O . ASN A 1 186 ? 24.309 4.861 -16.786 1.00 96.62 186 ASN A O 1
ATOM 1454 N N . GLY A 1 187 ? 26.217 3.724 -16.413 1.00 94.56 187 GLY A N 1
ATOM 1455 C CA . GLY A 1 187 ? 27.067 4.554 -17.273 1.00 94.56 187 GLY A CA 1
ATOM 1456 C C . GLY A 1 187 ? 27.511 5.880 -16.648 1.00 94.56 187 GLY A C 1
ATOM 1457 O O . GLY A 1 187 ? 28.127 6.680 -17.352 1.00 94.56 187 GLY A O 1
ATOM 1458 N N . LEU A 1 188 ? 27.198 6.098 -15.366 1.00 92.19 188 LEU A N 1
ATOM 1459 C CA . LEU A 1 188 ? 27.828 7.122 -14.530 1.00 92.19 188 LEU A CA 1
ATOM 1460 C C . LEU A 1 188 ? 29.172 6.635 -13.972 1.00 92.19 188 LEU A C 1
ATOM 1462 O O . LEU A 1 188 ? 29.376 5.400 -13.894 1.00 92.19 188 LEU A O 1
#

Secondary structure (DSSP, 8-state):
-------------------------------------PPPP----------------PPPS------SEEE-TTS-EEETTEEHHHHHHHS----EEEE-SS--EEEEEEE-SSSSTT-EEEEEEEEE-PPTT-EEEETTTTTTTGGG---GGG-PPPPEEEE-TTS-EEEEEPPP-HHHHHGGGTT-

Sequence (188 aa):
MASATQLLSQPPSLRGNLNRYQSSLPRISILSLKSTSKPLNRLSVKATAAASQNSVKTPTKDAAFKHCFKKSSDGFLYCEGTKVEDIMESVERRPFYLYTPEAEVSKFDVVGPVCESADFLGKDRELPTPPKGAGLVVHDAGAYCMSMASTYNLKMRPPEYWVEDDGSITKIRHAETFEDHLRFFNGL

InterPro domains:
  IPR009006 Alanine racemase/group IV decarboxylase, C-terminal [G3DSA:2.40.37.10] (94-188)
  IPR009006 Alanine racemase/group IV decarboxylase, C-terminal [SSF50621] (100-183)
  IPR022643 Orn/DAP/Arg decarboxylase 2, C-terminal [PF00278] (101-142)